Protein 1OYZ (pdb70)

GO terms:
  GO:0009314 response to radiation (P, IMP)
  GO:0046677 response to antibiotic (P, IMP)
  GO:0006974 DNA damage response (P, IMP)

Secondary structure (DSSP, 8-state):
-------TTHHHHHHHHTS-HHHHHHHTT-SSHHHHHHHHHHHHHH--HHHHHHHHHHHT-SSHHHHHHHHHHHHHS---TTTHHHHHHHHH---S-S-HHHHHHHHHHHHHHHHH-GGGHHHHHHHHHHHTT-S-HHHHHHHHHHHHT---HHHHHHHHT-SSHHHHHHHHHHHHHHT---HHHHHHHH----S-HHHHHHHHHHHHHTT-GGGHHHHHHHHTSSS--HHHHHHHHHH--GGGHHHHH---SSS--HHHHHHHHHHT--

Radius of gyration: 22.91 Å; Cα contacts (8 Å, |Δi|>4): 353; chains: 1; bounding box: 39×65×44 Å

Nearest PDB structures (foldseek):
  1oyz-assembly1_A  TM=1.003E+00  e=5.344E-33  Escherichia coli
  7sn8-assembly1_D  TM=6.562E-01  e=2.033E-04  Drosophila melanogaster
  8t1o-assembly1_A  TM=6.564E-01  e=6.566E-03  Mus musculus
  8d9w-assembly1_O  TM=5.420E-01  e=7.256E-02  Mus musculus
  8d9w-assembly1_K  TM=4.385E-01  e=7.256E-02  Mus musculus

B-factor: mean 40.45, std 10.55, range [19.98, 80.47]

CATH classification: 1.25.10.10

Sequence (270 aa):
YQKRKASKEYGLYNQCKKLNDDELFRLLDDHNSLKRISSARVLQLRGGQDAVRLAIEFCSDKNYIRRDIGAFILGQIKICKKCEDNVFNILNNALNDKSACVRATAIESTAQRCKKNPIYSPKIVEQSQITAFDKSTNVRRATAFAISVIATIPLLINLLKDPNGDVRNWAAFAININKYDNSDIRDCFVELQDKNEEVRIEAIIGLSYRKDKRVLSVLCDELKKNTVYDDIIEAAGELGDKTLLPVLDTLYKFDDNEIITSAIDKLKRS

Structure (mmCIF, N/CA/C/O backbone):
data_1OYZ
#
_entry.id   1OYZ
#
_cell.length_a   71.242
_cell.length_b   104.190
_cell.length_c   79.963
_cell.angle_alpha   90.00
_cell.angle_beta   90.00
_cell.angle_gamma   90.00
#
_symmetry.space_group_name_H-M   'C 2 2 21'
#
loop_
_entity.id
_entity.type
_entity.pdbx_description
1 polymer 'Hypothetical protein yibA'
2 water water
#
loop_
_atom_site.group_PDB
_atom_site.id
_atom_site.type_symbol
_atom_site.label_atom_id
_atom_site.label_alt_id
_atom_site.label_comp_id
_atom_site.label_asym_id
_atom_site.label_entity_id
_atom_site.label_seq_id
_atom_site.pdbx_PDB_ins_code
_atom_site.Cartn_x
_atom_site.Cartn_y
_atom_site.Cartn_z
_atom_site.occupancy
_atom_site.B_iso_or_equiv
_atom_site.auth_seq_id
_atom_site.auth_comp_id
_atom_site.auth_asym_id
_atom_site.auth_atom_id
_atom_site.pdbx_PDB_model_num
ATOM 1 N N . TYR A 1 5 ? 6.228 54.380 47.852 1.00 75.86 5 TYR A N 1
ATOM 2 C CA . TYR A 1 5 ? 4.862 54.470 47.274 1.00 74.83 5 TYR A CA 1
ATOM 3 C C . TYR A 1 5 ? 4.339 53.100 46.812 1.00 73.38 5 TYR A C 1
ATOM 4 O O . TYR A 1 5 ? 3.222 52.708 47.160 1.00 74.04 5 TYR A O 1
ATOM 13 N N . GLN A 1 6 ? 5.142 52.368 46.043 1.00 70.49 6 GLN A N 1
ATOM 14 C CA . GLN A 1 6 ? 4.728 51.059 45.538 1.00 68.33 6 GLN A CA 1
ATOM 15 C C . GLN A 1 6 ? 4.674 49.917 46.541 1.00 66.23 6 GLN A C 1
ATOM 16 O O . GLN A 1 6 ? 5.510 49.797 47.437 1.00 65.46 6 GLN A O 1
ATOM 22 N N . LYS A 1 7 ? 3.682 49.061 46.369 1.00 62.83 7 LYS A N 1
ATOM 23 C CA . LYS A 1 7 ? 3.515 47.944 47.263 1.00 61.48 7 LYS A CA 1
ATOM 24 C C . LYS A 1 7 ? 2.955 46.761 46.502 1.00 59.59 7 LYS A C 1
ATOM 25 O O . LYS A 1 7 ? 2.809 46.820 45.288 1.00 58.62 7 LYS A O 1
ATOM 31 N N . ARG A 1 8 ? 2.648 45.685 47.216 1.00 56.98 8 ARG A N 1
ATOM 32 C CA . ARG A 1 8 ? 2.106 44.500 46.578 1.00 55.39 8 ARG A CA 1
ATOM 33 C C . ARG A 1 8 ? 1.343 43.644 47.574 1.00 55.23 8 ARG A C 1
ATOM 34 O O . ARG A 1 8 ? 1.658 43.605 48.771 1.00 53.36 8 ARG A O 1
ATOM 42 N N . LYS A 1 9 ? 0.329 42.960 47.056 1.00 55.19 9 LYS A N 1
ATOM 43 C CA . LYS A 1 9 ? -0.529 42.106 47.857 1.00 54.51 9 LYS A CA 1
ATOM 44 C C . LYS A 1 9 ? -0.235 40.645 47.609 1.00 51.86 9 LYS A C 1
ATOM 45 O O . LYS A 1 9 ? 0.191 40.250 46.526 1.00 50.22 9 LYS A O 1
ATOM 51 N N . ALA A 1 10 ? -0.479 39.849 48.637 1.00 50.85 10 ALA A N 1
ATOM 52 C CA . ALA A 1 10 ? -0.247 38.418 48.569 1.00 50.23 10 ALA A CA 1
ATOM 53 C C . ALA A 1 10 ? -1.124 37.768 47.507 1.00 48.66 10 ALA A C 1
ATOM 54 O O . ALA A 1 10 ? -2.310 38.090 47.380 1.00 46.27 10 ALA A O 1
ATOM 56 N N . SER A 1 11 ? -0.522 36.840 46.763 1.00 47.30 11 SER A N 1
ATOM 57 C CA . SER A 1 11 ? -1.194 36.099 45.690 1.00 45.88 11 SER A CA 1
ATOM 58 C C . SER A 1 11 ? -2.562 35.549 46.099 1.00 44.93 11 SER A C 1
ATOM 59 O O . SER A 1 11 ? -2.777 35.168 47.245 1.00 40.98 11 SER A O 1
ATOM 62 N N . LYS A 1 12 ? -3.484 35.501 45.147 1.00 45.17 12 LYS A N 1
ATOM 63 C CA . LYS A 1 12 ? -4.817 34.992 45.433 1.00 47.32 12 LYS A CA 1
ATOM 64 C C . LYS A 1 12 ? -4.820 33.491 45.700 1.00 45.67 12 LYS A C 1
ATOM 65 O O . LYS A 1 12 ? -5.740 32.967 46.320 1.00 44.79 12 LYS A O 1
ATOM 71 N N . GLU A 1 13 ? -3.784 32.802 45.246 1.00 45.29 13 GLU A N 1
ATOM 72 C CA . GLU A 1 13 ? -3.713 31.360 45.440 1.00 45.32 13 GLU A CA 1
ATOM 73 C C . GLU A 1 13 ? -3.021 30.977 46.741 1.00 43.65 13 GLU A C 1
ATOM 74 O O . GLU A 1 13 ? -3.122 29.834 47.188 1.00 42.30 13 GLU A O 1
ATOM 80 N N . TYR A 1 14 ? -2.323 31.929 47.350 1.00 41.25 14 TYR A N 1
ATOM 81 C CA . TYR A 1 14 ? -1.587 31.649 48.580 1.00 40.61 14 TYR A CA 1
ATOM 82 C C . TYR A 1 14 ? -2.423 30.890 49.612 1.00 38.25 14 TYR A C 1
ATOM 83 O O . TYR A 1 14 ? -1.990 29.857 50.130 1.00 37.16 14 TYR A O 1
ATOM 92 N N . GLY A 1 15 ? -3.618 31.398 49.896 1.00 36.95 15 GLY A N 1
ATOM 93 C CA . GLY A 1 15 ? -4.493 30.748 50.857 1.00 36.74 15 GLY A CA 1
ATOM 94 C C . GLY A 1 15 ? -4.649 29.258 50.603 1.00 37.26 15 GLY A C 1
ATOM 95 O O . GLY A 1 15 ? -4.468 28.429 51.498 1.00 37.02 15 GLY A O 1
ATOM 96 N N . LEU A 1 16 ? -4.958 28.917 49.364 1.00 35.70 16 LEU A N 1
ATOM 97 C CA . LEU A 1 16 ? -5.148 27.537 48.959 1.00 34.98 16 LEU A CA 1
ATOM 98 C C . LEU A 1 16 ? -3.834 26.765 49.044 1.00 34.20 16 LEU A C 1
ATOM 99 O O . LEU A 1 16 ? -3.807 25.585 49.370 1.00 32.90 16 LEU A O 1
ATOM 104 N N . TYR A 1 17 ? -2.745 27.443 48.753 1.00 33.06 17 TYR A N 1
ATOM 105 C CA . TYR A 1 17 ? -1.444 26.806 48.801 1.00 34.14 17 TYR A CA 1
ATOM 106 C C . TYR A 1 17 ? -1.137 26.380 50.256 1.00 34.24 17 TYR A C 1
ATOM 107 O O . TYR A 1 17 ? -0.668 25.252 50.500 1.00 31.88 17 TYR A O 1
ATOM 116 N N . ASN A 1 18 ? -1.439 27.264 51.206 1.00 35.20 18 ASN A N 1
ATOM 117 C CA . ASN A 1 18 ? -1.236 26.958 52.627 1.00 37.92 18 ASN A CA 1
ATOM 118 C C . ASN A 1 18 ? -2.138 25.820 53.058 1.00 38.98 18 ASN A C 1
ATOM 119 O O . ASN A 1 18 ? -1.747 25.014 53.890 1.00 40.52 18 ASN A O 1
ATOM 124 N N . GLN A 1 19 ? -3.348 25.740 52.516 1.00 38.60 19 GLN A N 1
ATOM 125 C CA . GLN A 1 19 ? -4.210 24.622 52.895 1.00 40.14 19 GLN A CA 1
ATOM 126 C C . GLN A 1 19 ? -3.574 23.310 52.450 1.00 39.29 19 GLN A C 1
ATOM 127 O O . GLN A 1 19 ? -3.563 22.343 53.207 1.00 36.96 19 GLN A O 1
ATOM 133 N N . CYS A 1 20 ? -3.063 23.284 51.212 1.00 38.34 20 CYS A N 1
ATOM 134 C CA . CYS A 1 20 ? -2.440 22.090 50.654 1.00 37.57 20 CYS A CA 1
ATOM 135 C C . CYS A 1 20 ? -1.282 21.613 51.505 1.00 38.73 20 CYS A C 1
ATOM 136 O O . CYS A 1 20 ? -1.063 20.408 51.641 1.00 40.70 20 CYS A O 1
ATOM 139 N N . LYS A 1 21 ? -0.531 22.552 52.066 1.00 39.15 21 LYS A N 1
ATOM 140 C CA . LYS A 1 21 ? 0.605 22.208 52.913 1.00 42.18 21 LYS A CA 1
ATOM 141 C C . LYS A 1 21 ? 0.209 21.369 54.130 1.00 43.38 21 LYS A C 1
ATOM 142 O O . LYS A 1 21 ? 1.028 20.595 54.628 1.00 43.40 21 LYS A O 1
ATOM 148 N N . LYS A 1 22 ? -1.035 21.497 54.596 1.00 42.84 22 LYS A N 1
ATOM 149 C CA . LYS A 1 22 ? -1.481 20.709 55.750 1.00 45.38 22 LYS A CA 1
ATOM 150 C C . LYS A 1 22 ? -1.636 19.229 55.423 1.00 45.46 22 LYS A C 1
ATOM 151 O O . LYS A 1 22 ? -1.681 18.404 56.324 1.00 44.37 22 LYS A O 1
ATOM 157 N N . LEU A 1 23 ? -1.708 18.907 54.132 1.00 45.08 23 LEU A N 1
ATOM 158 C CA . LEU A 1 23 ? -1.894 17.534 53.665 1.00 46.44 23 LEU A CA 1
ATOM 159 C C . LEU A 1 23 ? -0.641 16.647 53.646 1.00 47.34 23 LEU A C 1
ATOM 160 O O . LEU A 1 23 ? 0.462 17.154 53.481 1.00 47.47 23 LEU A O 1
ATOM 165 N N . ASN A 1 24 ? -0.803 15.326 53.806 1.00 48.37 24 ASN A N 1
ATOM 166 C CA . ASN A 1 24 ? 0.358 14.425 53.741 1.00 49.94 24 ASN A CA 1
ATOM 167 C C . ASN A 1 24 ? 0.643 14.050 52.273 1.00 49.93 24 ASN A C 1
ATOM 168 O O . ASN A 1 24 ? -0.173 14.321 51.395 1.00 49.61 24 ASN A O 1
ATOM 173 N N . ASP A 1 25 ? 1.791 13.436 52.008 1.00 50.25 25 ASP A N 1
ATOM 174 C CA . ASP A 1 25 ? 2.151 13.078 50.637 1.00 51.57 25 ASP A CA 1
ATOM 175 C C . ASP A 1 25 ? 1.074 12.329 49.904 1.00 51.76 25 ASP A C 1
ATOM 176 O O . ASP A 1 25 ? 0.678 12.711 48.805 1.00 51.10 25 ASP A O 1
ATOM 181 N N . ASP A 1 26 ? 0.620 11.248 50.520 1.00 51.77 26 ASP A N 1
ATOM 182 C CA . ASP A 1 26 ? -0.419 10.410 49.952 1.00 52.79 26 ASP A CA 1
ATOM 183 C C . ASP A 1 26 ? -1.598 11.232 49.446 1.00 51.49 26 ASP A C 1
ATOM 184 O O . ASP A 1 26 ? -2.145 10.943 48.378 1.00 51.52 26 ASP A O 1
ATOM 189 N N . GLU A 1 27 ? -1.987 12.256 50.207 1.00 48.07 27 GLU A N 1
ATOM 190 C CA . GLU A 1 27 ? -3.115 13.089 49.821 1.00 46.77 27 GLU A CA 1
ATOM 191 C C . GLU A 1 27 ? -2.758 14.031 48.684 1.00 44.89 27 GLU A C 1
ATOM 192 O O . GLU A 1 27 ? -3.566 14.264 47.796 1.00 42.68 27 GLU A O 1
ATOM 198 N N . LEU A 1 28 ? -1.539 14.554 48.715 1.00 43.71 28 LEU A N 1
ATOM 199 C CA . LEU A 1 28 ? -1.089 15.463 47.677 1.00 44.11 28 LEU A CA 1
ATOM 200 C C . LEU A 1 28 ? -0.987 14.706 46.362 1.00 44.65 28 LEU A C 1
ATOM 201 O O . LEU A 1 28 ? -1.458 15.176 45.320 1.00 44.42 28 LEU A O 1
ATOM 206 N N . PHE A 1 29 ? -0.401 13.514 46.422 1.00 45.46 29 PHE A N 1
ATOM 207 C CA . PHE A 1 29 ? -0.264 12.681 45.243 1.00 45.91 29 PHE A CA 1
ATOM 208 C C . PHE A 1 29 ? -1.619 12.474 44.585 1.00 45.61 29 PHE A C 1
ATOM 209 O O . PHE A 1 29 ? -1.757 12.567 43.370 1.00 46.18 29 PHE A O 1
ATOM 217 N N . ARG A 1 30 ? -2.632 12.194 45.383 1.00 45.55 30 ARG A N 1
ATOM 218 C CA . ARG A 1 30 ? -3.942 11.974 44.806 1.00 48.15 30 ARG A CA 1
ATOM 219 C C . ARG A 1 30 ? -4.446 13.263 44.134 1.00 48.02 30 ARG A C 1
ATOM 220 O O . ARG A 1 30 ? -4.983 13.229 43.027 1.00 46.26 30 ARG A O 1
ATOM 228 N N . LEU A 1 31 ? -4.233 14.403 44.792 1.00 47.53 31 LEU A 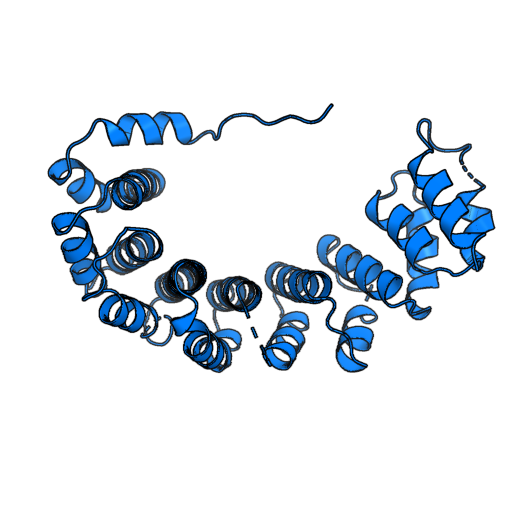N 1
ATOM 229 C CA . LEU A 1 31 ? -4.667 15.690 44.253 1.00 46.07 31 LEU A CA 1
ATOM 230 C C . LEU A 1 31 ? -4.043 16.005 42.892 1.00 45.57 31 LEU A C 1
ATOM 231 O O . LEU A 1 31 ? -4.579 16.822 42.132 1.00 42.85 31 LEU A O 1
ATOM 236 N N . LEU A 1 32 ? -2.924 15.357 42.570 1.00 43.14 32 LEU A N 1
ATOM 237 C CA . LEU A 1 32 ? -2.303 15.615 41.279 1.00 42.90 32 LEU A CA 1
ATOM 238 C C . LEU A 1 32 ? -3.244 15.192 40.164 1.00 43.57 32 LEU A C 1
ATOM 239 O O . LEU A 1 32 ? -3.129 15.679 39.045 1.00 42.73 32 LEU A O 1
ATOM 244 N N . ASP A 1 33 ? -4.178 14.295 40.483 1.00 44.90 33 ASP A N 1
ATOM 245 C CA . ASP A 1 33 ? -5.145 13.797 39.507 1.00 47.26 33 ASP A CA 1
ATOM 246 C C . ASP A 1 33 ? -6.506 14.444 39.620 1.00 49.19 33 ASP A C 1
ATOM 247 O O . ASP A 1 33 ? -7.486 13.912 39.113 1.00 51.15 33 ASP A O 1
ATOM 252 N N . ASP A 1 34 ? -6.576 15.580 40.296 1.00 50.11 34 ASP A N 1
ATOM 253 C CA . ASP A 1 34 ? -7.838 16.278 40.458 1.00 49.89 34 ASP A CA 1
ATOM 254 C C . ASP A 1 34 ? -8.263 16.850 39.107 1.00 51.33 34 ASP A C 1
ATOM 255 O O . ASP A 1 34 ? -7.422 17.052 38.232 1.00 50.32 34 ASP A O 1
ATOM 260 N N . HIS A 1 35 ? -9.559 17.115 38.929 1.00 52.67 35 HIS A N 1
ATOM 261 C CA . HIS A 1 35 ? -10.038 17.670 37.662 1.00 53.64 35 HIS A CA 1
ATOM 262 C C . HIS A 1 35 ? -9.788 19.168 37.548 1.00 52.55 35 HIS A C 1
ATOM 263 O O . HIS A 1 35 ? -9.814 19.729 36.440 1.00 53.81 35 HIS A O 1
ATOM 270 N N . ASN A 1 36 ? -9.541 19.818 38.681 1.00 49.02 36 ASN A N 1
ATOM 271 C CA . ASN A 1 36 ? -9.275 21.249 38.663 1.00 49.03 36 ASN A CA 1
ATOM 272 C C . ASN A 1 36 ? -7.783 21.509 38.534 1.00 46.91 36 ASN A C 1
ATOM 273 O O . ASN A 1 36 ? -6.967 20.957 39.271 1.00 47.35 36 ASN A O 1
ATOM 278 N N . SER A 1 37 ? -7.446 22.367 37.590 1.00 44.27 37 SER A N 1
ATOM 279 C CA . SER A 1 37 ? -6.071 22.703 37.300 1.00 43.64 37 SER A CA 1
ATOM 280 C C . SER A 1 37 ? -5.324 23.304 38.484 1.00 42.53 37 SER A C 1
ATOM 281 O O . SER A 1 37 ? -4.229 22.865 38.824 1.00 42.45 37 SER A O 1
ATOM 284 N N . LEU A 1 38 ? -5.927 24.316 39.093 1.00 41.34 38 LEU A N 1
ATOM 285 C CA . LEU A 1 38 ? -5.339 25.005 40.225 1.00 40.80 38 LEU A CA 1
ATOM 286 C C . LEU A 1 38 ? -5.066 24.046 41.370 1.00 41.24 38 LEU A C 1
ATOM 287 O O . LEU A 1 38 ? -4.059 24.180 42.091 1.00 38.19 38 LEU A O 1
ATOM 292 N N . LYS A 1 39 ? -5.967 23.084 41.545 1.00 39.78 39 LYS A N 1
ATOM 293 C CA . LYS A 1 39 ? -5.781 22.097 42.590 1.00 40.00 39 LYS A CA 1
ATOM 294 C C . LYS A 1 39 ? -4.544 21.252 42.303 1.00 38.33 39 LYS A C 1
ATOM 295 O O . LYS A 1 39 ? -3.755 20.955 43.196 1.00 36.21 39 LYS A O 1
ATOM 301 N N . ARG A 1 40 ? -4.362 20.871 41.050 1.00 37.62 40 ARG A N 1
ATOM 302 C CA . ARG A 1 40 ? -3.205 20.056 40.690 1.00 36.41 40 ARG A CA 1
ATOM 303 C C . ARG A 1 40 ? -1.888 20.812 40.875 1.00 34.70 40 ARG A C 1
ATOM 304 O O . ARG A 1 40 ? -0.887 20.273 41.340 1.00 35.00 40 ARG A O 1
ATOM 312 N N . ILE A 1 41 ? -1.894 22.067 40.491 1.00 32.54 41 ILE A N 1
ATOM 313 C CA . ILE A 1 41 ? -0.707 22.888 40.585 1.00 34.17 41 ILE A CA 1
ATOM 314 C C . ILE A 1 41 ? -0.292 23.177 42.035 1.00 33.75 41 ILE A C 1
ATOM 315 O O . ILE A 1 41 ? 0.900 23.080 42.398 1.00 33.15 41 ILE A O 1
ATOM 320 N N . SER A 1 42 ? -1.281 23.561 42.839 1.00 32.76 42 SER A N 1
ATOM 321 C CA . SER A 1 42 ? -1.066 23.897 44.240 1.00 31.47 42 SER A CA 1
ATOM 322 C C . SER A 1 42 ? -0.421 22.714 44.947 1.00 30.97 42 SER A C 1
ATOM 323 O O . SER A 1 42 ? 0.606 22.863 45.635 1.00 30.21 42 SER A O 1
ATOM 326 N N . SER A 1 43 ? -1.022 21.541 44.766 1.00 30.23 43 SER A N 1
ATOM 327 C CA . SER A 1 43 ? -0.507 20.306 45.347 1.00 29.39 43 SER A CA 1
ATOM 328 C C . SER A 1 43 ? 0.946 20.105 44.904 1.00 28.55 43 SER A C 1
ATOM 329 O O . SER A 1 43 ? 1.840 19.889 45.719 1.00 29.41 43 SER A O 1
ATOM 332 N N . ALA A 1 44 ? 1.176 20.193 43.600 1.00 28.02 44 ALA A N 1
ATOM 333 C CA . ALA A 1 44 ? 2.520 20.030 43.061 1.00 27.33 44 ALA A CA 1
ATOM 334 C C . ALA A 1 44 ? 3.480 21.052 43.659 1.00 25.99 44 ALA A C 1
ATOM 335 O O . ALA A 1 44 ? 4.639 20.744 43.912 1.00 26.01 44 ALA A O 1
ATOM 337 N N . ARG A 1 45 ? 3.017 22.277 43.880 1.00 27.22 45 ARG A N 1
ATOM 338 C CA . ARG A 1 45 ? 3.905 23.294 44.456 1.00 29.85 45 ARG A CA 1
ATOM 339 C C . ARG A 1 45 ? 4.343 22.838 45.851 1.00 28.39 45 ARG A C 1
ATOM 340 O O . ARG A 1 45 ? 5.503 22.967 46.200 1.00 28.48 45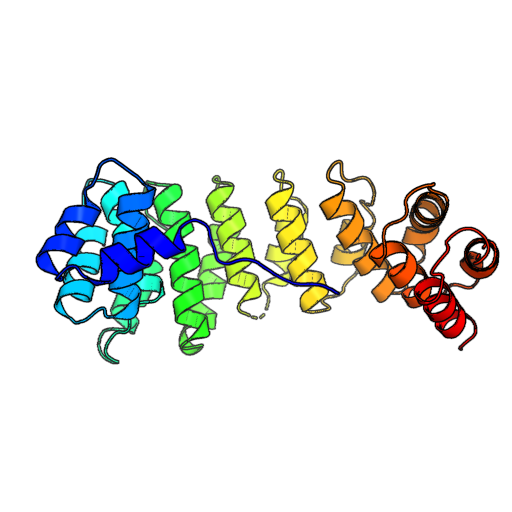 ARG A O 1
ATOM 348 N N . VAL A 1 46 ? 3.420 22.293 46.637 1.00 29.50 46 VAL A N 1
ATOM 349 C CA . VAL A 1 46 ? 3.789 21.845 47.971 1.00 31.97 46 VAL A CA 1
ATOM 350 C C . VAL A 1 46 ? 4.807 20.736 47.819 1.00 32.31 46 VAL A C 1
ATOM 351 O O . VAL A 1 46 ? 5.791 20.667 48.566 1.00 32.37 46 VAL A O 1
ATOM 355 N N . LEU A 1 47 ? 4.594 19.886 46.818 1.00 32.10 47 LEU A N 1
ATOM 356 C CA . LEU A 1 47 ? 5.540 18.789 46.592 1.00 33.84 47 LEU A CA 1
ATOM 357 C C . LEU A 1 47 ? 6.928 19.323 46.206 1.00 32.95 47 LEU A C 1
ATOM 358 O O . LEU A 1 47 ? 7.946 18.813 46.681 1.00 31.05 47 LEU A O 1
ATOM 363 N N . GLN A 1 48 ? 6.981 20.363 45.375 1.00 32.56 48 GLN A N 1
ATOM 364 C CA . GLN A 1 48 ? 8.279 20.910 44.983 1.00 33.85 48 GLN A CA 1
ATOM 365 C C . GLN A 1 48 ? 9.002 21.449 46.213 1.00 34.19 48 GLN A C 1
ATOM 366 O O . GLN A 1 48 ? 10.228 21.394 46.283 1.00 32.24 48 GLN A O 1
ATOM 372 N N . LEU A 1 49 ? 8.238 21.974 47.172 1.00 36.87 49 LEU A N 1
ATOM 373 C CA . LEU A 1 49 ? 8.803 22.547 48.410 1.00 37.64 49 LEU A CA 1
ATOM 374 C C . LEU A 1 49 ? 9.346 21.528 49.408 1.00 37.69 49 LEU A C 1
ATOM 375 O O . LEU A 1 49 ? 10.483 21.643 49.861 1.00 36.51 49 LEU A O 1
ATOM 380 N N . ARG A 1 50 ? 8.532 20.539 49.758 1.00 38.42 50 ARG A N 1
ATOM 381 C CA . ARG A 1 50 ? 8.942 19.542 50.749 1.00 40.39 50 ARG A CA 1
ATOM 382 C C . ARG A 1 50 ? 9.548 18.342 50.082 1.00 41.56 50 ARG A C 1
ATOM 383 O O . ARG A 1 50 ? 10.408 17.668 50.637 1.00 40.68 50 ARG A O 1
ATOM 391 N N . GLY A 1 51 ? 9.029 18.076 48.892 1.00 42.64 51 GLY A N 1
ATOM 392 C CA . GLY A 1 51 ? 9.434 16.949 48.082 1.00 45.60 51 GLY A CA 1
ATOM 393 C C . GLY A 1 51 ? 10.574 16.061 48.512 1.00 46.34 51 GLY A C 1
ATOM 394 O O . GLY A 1 51 ? 11.706 16.505 48.622 1.00 47.72 51 GLY A O 1
ATOM 395 N N . GLY A 1 52 ? 10.260 14.792 48.742 1.00 46.89 52 GLY A N 1
ATOM 396 C CA . GLY A 1 52 ? 11.273 13.823 49.111 1.00 47.26 52 GLY A CA 1
ATOM 397 C C . GLY A 1 52 ? 11.326 12.731 48.047 1.00 48.69 52 GLY A C 1
ATOM 398 O O . GLY A 1 52 ? 10.623 12.815 47.028 1.00 47.66 52 GLY A O 1
ATOM 399 N N . GLN A 1 53 ? 12.130 11.696 48.287 1.00 49.34 53 GLN A N 1
ATOM 400 C CA . GLN A 1 53 ? 12.282 10.596 47.331 1.00 51.32 53 GLN A CA 1
ATOM 401 C C . GLN A 1 53 ? 10.976 10.037 46.794 1.00 49.37 53 GLN A C 1
ATOM 402 O O . GLN A 1 53 ? 10.865 9.771 45.606 1.00 50.08 53 GLN A O 1
ATOM 408 N N . ASP A 1 54 ? 9.994 9.835 47.659 1.00 47.36 54 ASP A N 1
ATOM 409 C CA . ASP A 1 54 ? 8.727 9.313 47.182 1.00 46.19 54 ASP A CA 1
ATOM 410 C C . ASP A 1 54 ? 8.130 10.295 46.170 1.00 42.67 54 ASP A C 1
ATOM 411 O O . ASP A 1 54 ? 7.583 9.873 45.165 1.00 41.81 54 ASP A O 1
ATOM 416 N N . ALA A 1 55 ? 8.234 11.597 46.413 1.00 37.93 55 ALA A N 1
ATOM 417 C CA . ALA A 1 55 ? 7.666 12.527 45.441 1.00 35.58 55 ALA A CA 1
ATOM 418 C C . ALA A 1 55 ? 8.503 12.534 44.146 1.00 34.13 55 ALA A C 1
ATOM 419 O O . ALA A 1 55 ? 7.953 12.560 43.054 1.00 32.72 55 ALA A O 1
ATOM 421 N N . VAL A 1 56 ? 9.823 12.480 44.258 1.00 32.90 56 VAL A N 1
ATOM 422 C CA . VAL A 1 56 ? 10.656 12.461 43.054 1.00 33.28 56 VAL A CA 1
ATOM 423 C C . VAL A 1 56 ? 10.310 11.253 42.164 1.00 35.51 56 VAL A C 1
ATOM 424 O O . VAL A 1 56 ? 10.057 11.396 40.947 1.00 32.81 56 VAL A O 1
ATOM 428 N N . ARG A 1 57 ? 10.286 10.060 42.763 1.00 36.36 57 ARG A N 1
ATOM 429 C CA . ARG A 1 57 ? 9.979 8.846 41.995 1.00 39.01 57 ARG A CA 1
ATOM 430 C C . ARG A 1 57 ? 8.628 8.915 41.297 1.00 37.99 57 ARG A C 1
ATOM 431 O O . ARG A 1 57 ? 8.511 8.620 40.116 1.00 39.74 57 ARG A O 1
ATOM 439 N N . LEU A 1 58 ? 7.609 9.308 42.034 1.00 36.52 58 LEU A N 1
ATOM 440 C CA . LEU A 1 58 ? 6.288 9.408 41.474 1.00 36.89 58 LEU A CA 1
ATOM 441 C C . LEU A 1 58 ? 6.290 10.402 40.301 1.00 36.45 58 LEU A C 1
ATOM 442 O O . LEU A 1 58 ? 5.632 10.177 39.286 1.00 33.75 58 LEU A O 1
ATOM 447 N N . ALA A 1 59 ? 7.026 11.502 40.445 1.00 34.11 59 ALA A N 1
ATOM 448 C CA . ALA A 1 59 ? 7.087 12.507 39.377 1.00 33.91 59 ALA A CA 1
ATOM 449 C C . ALA A 1 59 ? 7.704 11.906 38.106 1.00 33.00 59 ALA A C 1
ATOM 450 O O . ALA A 1 59 ? 7.204 12.111 36.988 1.00 32.28 59 ALA A O 1
ATOM 452 N N . ILE A 1 60 ? 8.785 11.159 38.298 1.00 33.90 60 ILE A N 1
ATOM 453 C CA . ILE A 1 60 ? 9.465 10.477 37.212 1.00 35.06 60 ILE A CA 1
ATOM 454 C C . ILE A 1 60 ? 8.477 9.508 36.556 1.00 36.12 60 ILE A C 1
ATOM 455 O O . ILE A 1 60 ? 8.244 9.583 35.349 1.00 36.58 60 ILE A O 1
ATOM 460 N N . GLU A 1 61 ? 7.848 8.639 37.338 1.00 36.21 61 GLU A N 1
ATOM 461 C CA . GLU A 1 61 ? 6.891 7.720 36.725 1.00 38.32 61 GLU A CA 1
ATOM 462 C C . GLU A 1 61 ? 5.822 8.486 35.944 1.00 37.19 61 GLU A C 1
ATOM 463 O O . GLU A 1 61 ? 5.496 8.115 34.802 1.00 36.77 61 GLU A O 1
ATOM 469 N N . PHE A 1 62 ? 5.269 9.539 36.549 1.00 35.53 62 PHE A N 1
ATOM 470 C CA . PHE A 1 62 ? 4.257 10.348 35.868 1.00 35.85 62 PHE A CA 1
ATOM 471 C C . PHE A 1 62 ? 4.790 10.826 34.530 1.00 34.39 62 PHE A C 1
ATOM 472 O O . PHE A 1 62 ? 4.026 11.028 33.594 1.00 34.12 62 PHE A O 1
ATOM 480 N N . CYS A 1 63 ? 6.100 11.021 34.457 1.00 33.78 63 CYS A N 1
ATOM 481 C CA . CYS A 1 63 ? 6.705 11.474 33.223 1.00 35.46 63 CYS A CA 1
ATOM 482 C C . CYS A 1 63 ? 6.474 10.496 32.080 1.00 36.53 63 CYS A C 1
ATOM 483 O O . CYS A 1 63 ? 6.533 10.885 30.920 1.00 36.96 63 CYS A O 1
ATOM 486 N N . SER A 1 64 ? 6.176 9.244 32.408 1.00 37.51 64 SER A N 1
ATOM 487 C CA . SER A 1 64 ? 5.926 8.224 31.388 1.00 39.82 64 SER A CA 1
ATOM 488 C C . SER A 1 64 ? 4.471 7.827 31.270 1.00 40.80 64 SER A C 1
ATOM 489 O O . SER A 1 64 ? 4.140 6.860 30.595 1.00 41.67 64 SER A O 1
ATOM 492 N N . ASP A 1 65 ? 3.596 8.573 31.923 1.00 41.34 65 ASP A N 1
ATOM 493 C CA . ASP A 1 65 ? 2.192 8.237 31.869 1.00 42.39 65 ASP A CA 1
ATOM 494 C C . ASP A 1 65 ? 1.588 8.521 30.504 1.00 42.76 65 ASP A C 1
ATOM 495 O O . ASP A 1 65 ? 2.059 9.382 29.769 1.00 42.61 65 ASP A O 1
ATOM 500 N N . LYS A 1 66 ? 0.524 7.794 30.192 1.00 43.91 66 LYS A N 1
ATOM 501 C CA . LYS A 1 66 ? -0.180 7.938 28.934 1.00 44.21 66 LYS A CA 1
ATOM 502 C C . LYS A 1 66 ? -0.928 9.265 28.972 1.00 43.52 66 LYS A C 1
ATOM 503 O O . LYS A 1 66 ? -1.108 9.910 27.951 1.00 43.96 66 LYS A O 1
ATOM 509 N N . ASN A 1 67 ? -1.359 9.683 30.156 1.00 41.32 67 ASN A N 1
ATOM 510 C CA . ASN A 1 67 ? -2.086 10.940 30.285 1.00 41.21 67 ASN A CA 1
ATOM 511 C C . ASN A 1 67 ? -1.110 12.133 30.288 1.00 38.50 67 ASN A C 1
ATOM 512 O O . ASN A 1 67 ? -0.254 12.241 31.164 1.00 35.69 67 ASN A O 1
ATOM 517 N N . TYR A 1 68 ? -1.268 13.037 29.322 1.00 37.26 68 TYR A N 1
ATOM 518 C CA . TYR A 1 68 ? -0.356 14.170 29.204 1.00 36.24 68 TYR A CA 1
ATOM 519 C C . TYR A 1 68 ? -0.447 15.115 30.385 1.00 34.01 68 TYR A C 1
ATOM 520 O O . TYR A 1 68 ? 0.491 15.839 30.679 1.00 33.89 68 TYR A O 1
ATOM 529 N N . ILE A 1 69 ? -1.570 15.087 31.084 1.00 34.84 69 ILE A N 1
ATOM 530 C CA . ILE A 1 69 ? -1.734 15.941 32.248 1.00 34.16 69 ILE A CA 1
ATOM 531 C C . ILE A 1 69 ? -0.760 15.473 33.327 1.00 33.38 69 ILE A C 1
ATOM 532 O O . ILE A 1 69 ? -0.095 16.279 33.978 1.00 31.07 69 ILE A O 1
ATOM 537 N N . ARG A 1 70 ? -0.659 14.162 33.501 1.00 33.42 70 ARG A N 1
ATOM 538 C CA . ARG A 1 70 ? 0.279 13.633 34.473 1.00 32.61 70 ARG A CA 1
ATOM 539 C C . ARG A 1 70 ? 1.707 13.893 34.048 1.00 30.24 70 ARG A C 1
ATOM 540 O O . ARG A 1 70 ? 2.551 14.173 34.898 1.00 28.72 70 ARG A O 1
ATOM 548 N N . ARG A 1 71 ? 1.991 13.809 32.750 1.00 28.91 71 ARG A N 1
ATOM 549 C CA . ARG A 1 71 ? 3.364 14.032 32.305 1.00 29.25 71 ARG A CA 1
ATOM 550 C C . ARG A 1 71 ? 3.767 15.477 32.554 1.00 30.48 71 ARG A C 1
ATOM 551 O O . ARG A 1 71 ? 4.869 15.760 33.002 1.00 30.21 71 ARG A O 1
ATOM 559 N N . ASP A 1 72 ? 2.853 16.387 32.270 1.00 29.74 72 ASP A N 1
ATOM 560 C CA . ASP A 1 72 ? 3.104 17.792 32.453 1.00 30.73 72 ASP A CA 1
ATOM 561 C C . ASP A 1 72 ? 3.393 18.059 33.935 1.00 31.57 72 ASP A C 1
ATOM 562 O O . ASP A 1 72 ? 4.418 18.639 34.292 1.00 31.05 72 ASP A O 1
ATOM 567 N N . ILE A 1 73 ? 2.489 17.601 34.791 1.00 30.46 73 ILE A N 1
ATOM 568 C CA . ILE A 1 73 ? 2.629 17.751 36.223 1.00 30.14 73 ILE A CA 1
ATOM 569 C C . ILE A 1 73 ? 3.934 17.127 36.778 1.00 28.74 73 ILE A C 1
ATOM 570 O O . ILE A 1 73 ? 4.565 17.668 37.700 1.00 27.93 73 ILE A O 1
ATOM 575 N N . GLY A 1 74 ? 4.317 15.979 36.245 1.00 23.70 74 GLY A N 1
ATOM 576 C CA . GLY A 1 74 ? 5.547 15.357 36.698 1.00 27.09 74 GLY A CA 1
ATOM 577 C C . GLY A 1 74 ? 6.779 16.172 36.335 1.00 27.41 74 GLY A C 1
ATOM 578 O O . GLY A 1 74 ? 7.692 16.347 37.150 1.00 27.26 74 GLY A O 1
ATOM 579 N N . ALA A 1 75 ? 6.801 16.660 35.099 1.00 25.70 75 ALA A N 1
ATOM 580 C CA . ALA A 1 75 ? 7.906 17.467 34.610 1.00 26.19 75 ALA A CA 1
ATOM 581 C C . ALA A 1 75 ? 7.931 18.795 35.369 1.00 24.41 75 ALA A C 1
ATOM 582 O O . ALA A 1 75 ? 8.999 19.317 35.670 1.00 22.62 75 ALA A O 1
ATOM 584 N N . PHE A 1 76 ? 6.757 19.326 35.697 1.00 25.54 76 PHE A N 1
ATOM 585 C CA . PHE A 1 76 ? 6.686 20.586 36.455 1.00 26.16 76 PHE A CA 1
ATOM 586 C C . PHE A 1 76 ? 7.334 20.371 37.832 1.00 26.47 76 PHE A C 1
ATOM 587 O O . PHE A 1 76 ? 8.225 21.117 38.244 1.00 25.54 76 PHE A O 1
ATOM 595 N N . ILE A 1 77 ? 6.889 19.342 38.534 1.00 26.36 77 ILE A N 1
ATOM 596 C CA . ILE A 1 77 ? 7.432 19.050 39.846 1.00 26.68 77 ILE A CA 1
ATOM 597 C C . ILE A 1 77 ? 8.939 18.917 39.784 1.00 26.80 77 ILE A C 1
ATOM 598 O O . ILE A 1 77 ? 9.673 19.517 40.579 1.00 27.57 77 ILE A O 1
ATOM 603 N N . LEU A 1 78 ? 9.390 18.148 38.807 1.00 28.13 78 LEU A N 1
ATOM 604 C CA . LEU A 1 78 ? 10.805 17.874 38.600 1.00 29.64 78 LEU A CA 1
ATOM 605 C C . LEU A 1 78 ? 11.668 19.117 38.349 1.00 28.07 78 LEU A C 1
ATOM 606 O O . LEU A 1 78 ? 12.870 19.095 38.571 1.00 27.52 78 LEU A O 1
ATOM 611 N N . GLY A 1 79 ? 11.069 20.206 37.898 1.00 27.38 79 GLY A N 1
ATOM 612 C CA . GLY A 1 79 ? 11.875 21.396 37.654 1.00 28.13 79 GLY A CA 1
ATOM 613 C C . GLY A 1 79 ? 12.367 22.135 38.895 1.00 29.53 79 GLY A C 1
ATOM 614 O O . GLY A 1 79 ? 13.361 22.863 38.835 1.00 30.45 79 GLY A O 1
ATOM 615 N N . GLN A 1 80 ? 11.701 21.958 40.032 1.00 30.71 80 GLN A N 1
ATOM 616 C CA . GLN A 1 80 ? 12.135 22.669 41.232 1.00 32.72 80 GLN A CA 1
ATOM 617 C C . GLN A 1 80 ? 12.348 21.834 42.513 1.00 34.09 80 GLN A C 1
ATOM 618 O O . GLN A 1 80 ? 12.955 22.306 43.471 1.00 33.62 80 GLN A O 1
ATOM 624 N N . ILE A 1 81 ? 11.865 20.595 42.523 1.00 33.47 81 ILE A N 1
ATOM 625 C CA . ILE A 1 81 ? 12.007 19.715 43.677 1.00 32.82 81 ILE A CA 1
ATOM 626 C C . ILE A 1 81 ? 13.490 19.404 43.909 1.00 35.47 81 ILE A C 1
ATOM 627 O O . ILE A 1 81 ? 14.283 19.367 42.963 1.00 34.34 81 ILE A O 1
ATOM 632 N N . LYS A 1 82 ? 13.872 19.195 45.166 1.00 38.76 82 LYS A N 1
ATOM 633 C CA . LYS A 1 82 ? 15.256 18.849 45.466 1.00 43.49 82 LYS A CA 1
ATOM 634 C C . LYS A 1 82 ? 15.496 17.375 45.109 1.00 44.07 82 LYS A C 1
ATOM 635 O O . LYS A 1 82 ? 14.640 16.518 45.343 1.00 42.99 82 LYS A O 1
ATOM 641 N N . ILE A 1 83 ? 16.649 17.094 44.517 1.00 46.46 83 ILE A N 1
ATOM 642 C CA . ILE A 1 83 ? 17.001 15.736 44.117 1.00 50.05 83 ILE A CA 1
ATOM 643 C C . ILE A 1 83 ? 18.448 15.436 44.435 1.00 51.22 83 ILE A C 1
ATOM 644 O O . ILE A 1 83 ? 19.326 16.281 44.262 1.00 49.12 83 ILE A O 1
ATOM 649 N N . CYS A 1 84 ? 18.690 14.217 44.886 1.00 53.97 84 CYS A N 1
ATOM 650 C CA . CYS A 1 84 ? 20.031 13.793 45.216 1.00 58.52 84 CYS A CA 1
ATOM 651 C C . CYS A 1 84 ? 20.974 14.038 44.052 1.00 58.91 84 CYS A C 1
ATOM 652 O O . CYS A 1 84 ? 20.561 14.163 42.890 1.00 58.58 84 CYS A O 1
ATOM 655 N N . LYS A 1 85 ? 22.251 14.097 44.383 1.00 59.58 85 LYS A N 1
ATOM 656 C CA . LYS A 1 85 ? 23.287 14.343 43.403 1.00 61.48 85 LYS A CA 1
ATOM 657 C C . LYS A 1 85 ? 23.405 13.181 42.423 1.00 61.08 85 LYS A C 1
ATOM 658 O O . LYS A 1 85 ? 23.909 13.349 41.321 1.00 61.03 85 LYS A O 1
ATOM 664 N N . LYS A 1 86 ? 22.929 12.009 42.823 1.00 60.51 86 LYS A N 1
ATOM 665 C CA . LYS A 1 86 ? 23.037 10.847 41.962 1.00 61.10 86 LYS A CA 1
ATOM 666 C C . LYS A 1 86 ? 21.849 10.589 41.069 1.00 59.32 86 LYS A C 1
ATOM 667 O O . LYS A 1 86 ? 21.792 9.576 40.374 1.00 58.38 86 LYS A O 1
ATOM 673 N N . CYS A 1 87 ? 20.894 11.502 41.090 1.00 56.95 87 CYS A N 1
ATOM 674 C CA . CYS A 1 87 ? 19.721 11.349 40.257 1.00 55.00 87 CYS A CA 1
ATOM 675 C C . CYS A 1 87 ? 19.542 12.585 39.413 1.00 50.26 87 CYS A C 1
ATOM 676 O O . CYS A 1 87 ? 18.758 12.580 38.482 1.00 50.67 87 CYS A O 1
ATOM 679 N N . GLU A 1 88 ? 20.276 13.636 39.745 1.00 47.08 88 GLU A N 1
ATOM 680 C CA . GLU A 1 88 ? 20.172 14.906 39.036 1.00 44.88 88 GLU A CA 1
ATOM 681 C C . GLU A 1 88 ? 20.360 14.786 37.515 1.00 42.42 88 GLU A C 1
ATOM 682 O O . GLU A 1 88 ? 19.530 15.262 36.747 1.00 39.60 88 GLU A O 1
ATOM 688 N N . ASP A 1 89 ? 21.439 14.147 37.076 1.00 40.60 89 ASP A N 1
ATOM 689 C CA . ASP A 1 89 ? 21.661 13.992 35.644 1.00 38.60 89 ASP A CA 1
ATOM 690 C C . ASP A 1 89 ? 20.521 13.245 34.966 1.00 35.55 89 ASP A C 1
ATOM 691 O O . ASP A 1 89 ? 20.062 13.652 33.898 1.00 33.45 89 ASP A O 1
ATOM 696 N N . ASN A 1 90 ? 20.063 12.157 35.586 1.00 33.85 90 ASN A N 1
ATOM 697 C CA . ASN A 1 90 ? 18.975 11.373 35.016 1.00 34.91 90 ASN A CA 1
ATOM 698 C C . ASN A 1 90 ? 17.688 12.202 34.900 1.00 34.16 90 ASN A C 1
ATOM 699 O O . ASN A 1 90 ? 16.960 12.088 33.915 1.00 33.57 90 ASN A O 1
ATOM 704 N N . VAL A 1 91 ? 17.405 13.038 35.896 1.00 30.99 91 VAL A N 1
ATOM 705 C CA . VAL A 1 91 ? 16.199 13.843 35.839 1.00 28.83 91 VAL A CA 1
ATOM 706 C C . VAL A 1 91 ? 16.341 14.881 34.740 1.00 25.46 91 VAL A C 1
ATOM 707 O O . VAL A 1 91 ? 15.424 15.106 33.959 1.00 26.60 91 VAL A O 1
ATOM 711 N N . PHE A 1 92 ? 17.500 15.497 34.664 1.00 25.71 92 PHE A N 1
ATOM 712 C CA . PHE A 1 92 ? 17.707 16.467 33.623 1.00 30.03 92 PHE A CA 1
ATOM 713 C C . PHE A 1 92 ? 17.478 15.786 32.265 1.00 29.64 92 PHE A C 1
ATOM 714 O O . PHE A 1 92 ? 16.727 16.278 31.426 1.00 32.16 92 PHE A O 1
ATOM 722 N N . ASN A 1 93 ? 18.106 14.639 32.067 1.00 30.00 93 ASN A N 1
ATOM 723 C CA . ASN A 1 93 ? 17.949 13.922 30.812 1.00 31.32 93 ASN A CA 1
ATOM 724 C C . ASN A 1 93 ? 16.512 13.596 30.540 1.00 30.73 93 ASN A C 1
ATOM 725 O O . ASN A 1 93 ? 16.051 13.689 29.393 1.00 33.63 93 ASN A O 1
ATOM 730 N N . ILE A 1 94 ? 15.778 13.237 31.583 1.00 27.97 94 ILE A N 1
ATOM 731 C CA . ILE A 1 94 ? 14.376 12.971 31.382 1.00 28.59 94 ILE A CA 1
ATOM 732 C C . ILE A 1 94 ? 13.662 14.226 30.873 1.00 27.69 94 ILE A C 1
ATOM 733 O O . ILE A 1 94 ? 12.889 14.143 29.938 1.00 30.04 94 ILE A O 1
ATOM 738 N N . LEU A 1 95 ? 13.936 15.386 31.459 1.00 26.47 95 LEU A N 1
ATOM 739 C CA . LEU A 1 95 ? 13.269 16.616 31.036 1.00 25.02 95 LEU A CA 1
ATOM 740 C C . LEU A 1 95 ? 13.677 17.061 29.630 1.00 22.95 95 LEU A C 1
ATOM 741 O O . LEU A 1 95 ? 12.855 17.497 28.820 1.00 24.37 95 LEU A O 1
ATOM 746 N N . ASN A 1 96 ? 14.964 16.982 29.377 1.00 23.73 96 ASN A N 1
ATOM 747 C CA . ASN A 1 96 ? 15.548 17.356 28.086 1.00 27.37 96 ASN A CA 1
ATOM 748 C C . ASN A 1 96 ? 14.867 16.539 26.983 1.00 28.54 96 ASN A C 1
ATOM 749 O O . ASN A 1 96 ? 14.446 17.067 25.938 1.00 30.58 96 ASN A O 1
ATOM 754 N N . ASN A 1 97 ? 14.738 15.244 27.228 1.00 28.65 97 ASN A N 1
ATOM 755 C CA . ASN A 1 97 ? 14.099 14.397 26.249 1.00 28.46 97 ASN A CA 1
ATOM 756 C C . ASN A 1 97 ? 12.643 14.780 26.015 1.00 28.11 97 ASN A C 1
ATOM 757 O O . ASN A 1 97 ? 12.187 14.873 24.864 1.00 29.01 97 ASN A O 1
ATOM 770 N N . ALA A 1 99 ? 11.238 17.649 26.562 1.00 23.97 99 ALA A N 1
ATOM 771 C CA . ALA A 1 99 ? 11.233 18.959 25.936 1.00 26.93 99 ALA A CA 1
ATOM 772 C C . ALA A 1 99 ? 11.368 18.825 24.423 1.00 30.16 99 ALA A C 1
ATOM 773 O O . ALA A 1 99 ? 10.841 19.651 23.659 1.00 29.72 99 ALA A O 1
ATOM 775 N N . LEU A 1 100 ? 12.070 17.784 23.985 1.00 31.57 100 LEU A N 1
ATOM 776 C CA . LEU A 1 100 ? 12.306 17.609 22.564 1.00 33.26 100 LEU A CA 1
ATOM 777 C C . LEU A 1 100 ? 11.380 16.626 21.834 1.00 34.38 100 LEU A C 1
ATOM 778 O O . LEU A 1 100 ? 11.063 16.842 20.658 1.00 33.87 100 LEU A O 1
ATOM 783 N N . ASN A 1 101 ? 10.925 15.590 22.546 1.00 32.59 101 ASN A N 1
ATOM 784 C CA . ASN A 1 101 ? 10.111 14.524 21.968 1.00 32.18 101 ASN A CA 1
ATOM 785 C C . ASN A 1 101 ? 8.707 14.284 22.468 1.00 34.32 101 ASN A C 1
ATOM 786 O O . ASN A 1 101 ? 8.016 13.423 21.901 1.00 33.96 101 ASN A O 1
ATOM 791 N N . ASP A 1 102 ? 8.243 14.997 23.499 1.00 31.97 102 ASP A N 1
ATOM 792 C CA . ASP A 1 102 ? 6.889 14.695 23.942 1.00 32.00 102 ASP A CA 1
ATOM 793 C C . ASP A 1 102 ? 5.864 15.103 22.909 1.00 32.06 102 ASP A C 1
ATOM 794 O O . ASP A 1 102 ? 5.926 16.196 22.338 1.00 32.55 102 ASP A O 1
ATOM 799 N N . LYS A 1 103 ? 4.911 14.213 22.683 1.00 32.70 103 LYS A N 1
ATOM 800 C CA . LYS A 1 103 ? 3.857 14.468 21.729 1.00 34.71 103 LYS A CA 1
ATOM 801 C C . LYS A 1 103 ? 2.928 15.602 22.119 1.00 35.24 103 LYS A C 1
ATOM 802 O O . LYS A 1 103 ? 2.150 16.061 21.295 1.00 35.99 103 LYS A O 1
ATOM 808 N N . SER A 1 104 ? 2.985 16.057 23.364 1.00 33.26 104 SER A N 1
ATOM 809 C CA . SER A 1 104 ? 2.119 17.155 23.773 1.00 34.15 104 SER A CA 1
ATOM 810 C C . SER A 1 104 ? 2.943 18.443 23.843 1.00 34.44 104 SER A C 1
ATOM 811 O O . SER A 1 104 ? 3.965 18.493 24.515 1.00 33.18 104 SER A O 1
ATOM 814 N N . ALA A 1 105 ? 2.499 19.480 23.142 1.00 33.66 105 ALA A N 1
ATOM 815 C CA . ALA A 1 105 ? 3.222 20.723 23.157 1.00 33.13 105 ALA A CA 1
ATOM 816 C C . ALA A 1 105 ? 3.200 21.278 24.596 1.00 33.93 105 ALA A C 1
ATOM 817 O O . ALA A 1 105 ? 4.184 21.882 25.051 1.00 33.70 105 ALA A O 1
ATOM 819 N N . CYS A 1 106 ? 2.104 21.060 25.326 1.00 32.65 106 CYS A N 1
ATOM 820 C CA . CYS A 1 106 ? 2.030 21.529 26.716 1.00 32.63 106 CYS A CA 1
ATOM 821 C C . CYS A 1 106 ? 3.175 20.939 27.502 1.00 30.26 106 CYS A C 1
ATOM 822 O O . CYS A 1 106 ? 3.928 21.660 28.170 1.00 30.11 106 CYS A O 1
ATOM 825 N N . VAL A 1 107 ? 3.315 19.617 27.418 1.00 28.05 107 VAL A N 1
ATOM 826 C CA . VAL A 1 107 ? 4.402 18.952 28.102 1.00 27.03 107 VAL A CA 1
ATOM 827 C C . VAL A 1 107 ? 5.763 19.506 27.695 1.00 27.68 107 VAL A C 1
ATOM 828 O O . VAL A 1 107 ? 6.596 19.798 28.560 1.00 26.56 107 VAL A O 1
ATOM 832 N N . ARG A 1 108 ? 5.987 19.685 26.387 1.00 28.10 108 ARG A N 1
ATOM 833 C CA . ARG A 1 108 ? 7.275 20.171 25.908 1.00 26.37 108 ARG A CA 1
ATOM 834 C C . ARG A 1 108 ? 7.614 21.516 26.531 1.00 26.48 108 ARG A C 1
ATOM 835 O O . ARG A 1 108 ? 8.722 21.696 27.019 1.00 26.36 108 ARG A O 1
ATOM 843 N N . ALA A 1 109 ? 6.644 22.435 26.534 1.00 25.56 109 ALA A N 1
ATOM 844 C CA . ALA A 1 109 ? 6.811 23.773 27.114 1.00 26.14 109 ALA A CA 1
ATOM 845 C C . ALA A 1 109 ? 7.212 23.703 28.608 1.00 26.43 109 ALA A C 1
ATOM 846 O O . ALA A 1 109 ? 8.223 24.293 29.004 1.00 28.20 109 ALA A O 1
ATOM 848 N N . THR A 1 110 ? 6.446 22.961 29.411 1.00 26.38 110 THR A N 1
ATOM 849 C CA . THR A 1 110 ? 6.738 22.805 30.833 1.00 25.26 110 THR A CA 1
ATOM 850 C C . THR A 1 110 ? 8.127 22.203 31.043 1.00 24.92 110 THR A C 1
ATOM 851 O O . THR A 1 110 ? 8.916 22.704 31.854 1.00 27.09 110 THR A O 1
ATOM 855 N N . ALA A 1 111 ? 8.442 21.157 30.287 1.00 26.48 111 ALA A N 1
ATOM 856 C CA . ALA A 1 111 ? 9.740 20.500 30.424 1.00 24.57 111 ALA A CA 1
ATOM 857 C C . ALA A 1 111 ? 10.884 21.457 30.155 1.00 24.28 111 ALA A C 1
ATOM 858 O O . ALA A 1 111 ? 11.864 21.463 30.905 1.00 24.75 111 ALA A O 1
ATOM 860 N N . ILE A 1 112 ? 10.780 22.259 29.091 1.00 24.34 112 ILE A N 1
ATOM 861 C CA . ILE A 1 112 ? 11.820 23.244 28.783 1.00 24.76 112 ILE A CA 1
ATOM 862 C C . ILE A 1 112 ? 11.924 24.219 29.982 1.00 26.03 112 ILE A C 1
ATOM 863 O O . ILE A 1 112 ? 13.011 24.541 30.429 1.00 21.99 112 ILE A O 1
ATOM 868 N N . GLU A 1 113 ? 10.790 24.681 30.515 1.00 27.34 113 GLU A N 1
ATOM 869 C CA . GLU A 1 113 ? 10.859 25.578 31.679 1.00 29.75 113 GLU A CA 1
ATOM 870 C C . GLU A 1 113 ? 11.542 24.860 32.860 1.00 28.22 113 GLU A C 1
ATOM 871 O O . GLU A 1 113 ? 12.353 25.464 33.575 1.00 27.07 113 GLU A O 1
ATOM 877 N N . SER A 1 114 ? 11.239 23.569 33.052 1.00 28.23 114 SER A N 1
ATOM 878 C CA . SER A 1 114 ? 11.892 22.817 34.125 1.00 24.15 114 SER A CA 1
ATOM 879 C C . SER A 1 114 ? 13.399 22.616 33.853 1.00 26.30 114 SER A C 1
ATOM 880 O O . SER A 1 114 ? 14.195 22.678 34.802 1.00 27.13 114 SER A O 1
ATOM 883 N N . THR A 1 115 ? 13.839 22.405 32.596 1.00 26.51 115 THR A N 1
ATOM 884 C CA . THR A 1 115 ? 15.295 22.241 32.388 1.00 27.75 115 THR A CA 1
ATOM 885 C C . THR A 1 115 ? 15.992 23.576 32.716 1.00 28.91 115 THR A C 1
ATOM 886 O O . THR A 1 115 ? 17.164 23.593 33.130 1.00 29.70 115 THR A O 1
ATOM 890 N N . ALA A 1 116 ? 15.273 24.683 32.532 1.00 28.21 116 ALA A N 1
ATOM 891 C CA . ALA A 1 116 ? 15.814 26.018 32.814 1.00 31.89 116 ALA A CA 1
ATOM 892 C C . ALA A 1 116 ? 16.007 26.142 34.333 1.00 34.14 116 ALA A C 1
ATOM 893 O O . ALA A 1 116 ? 17.064 26.565 34.803 1.00 34.36 116 ALA A O 1
ATOM 895 N N . GLN A 1 117 ? 14.975 25.750 35.080 1.00 35.82 117 GLN A N 1
ATOM 896 C CA . GLN A 1 117 ? 15.024 25.781 36.528 1.00 37.04 117 GLN A CA 1
ATOM 897 C C . GLN A 1 117 ? 16.252 25.005 37.001 1.00 37.53 117 GLN A C 1
ATOM 898 O O . GLN A 1 117 ? 17.070 25.517 37.763 1.00 36.93 117 GLN A O 1
ATOM 904 N N . ARG A 1 118 ? 16.379 23.768 36.533 1.00 37.46 118 ARG A N 1
ATOM 905 C CA . ARG A 1 118 ? 17.491 22.922 36.942 1.00 38.86 118 ARG A CA 1
ATOM 906 C C . ARG A 1 118 ? 18.862 23.495 36.561 1.00 41.30 118 ARG A C 1
ATOM 907 O O . ARG A 1 118 ? 19.832 23.353 37.307 1.00 40.91 118 ARG A O 1
ATOM 915 N N . CYS A 1 119 ? 18.949 24.149 35.409 1.00 44.12 119 CYS A N 1
ATOM 916 C CA . CYS A 1 119 ? 20.220 24.713 34.979 1.00 46.41 119 CYS A CA 1
ATOM 917 C C . CYS A 1 119 ? 20.630 25.856 35.910 1.00 49.01 119 CYS A C 1
ATOM 918 O O . CYS A 1 119 ? 21.791 25.962 36.337 1.00 49.56 119 CYS A O 1
ATOM 921 N N . LYS A 1 120 ? 19.675 26.710 36.236 1.00 49.91 120 LYS A N 1
ATOM 922 C CA . LYS A 1 120 ? 19.994 27.809 37.114 1.00 52.90 120 LYS A CA 1
ATOM 923 C C . LYS A 1 120 ? 20.608 27.270 38.412 1.00 52.98 120 LYS A C 1
ATOM 924 O O . LYS A 1 120 ? 21.607 27.808 38.893 1.00 53.40 120 LYS A O 1
ATOM 930 N N . LYS A 1 121 ? 20.034 26.203 38.966 1.00 51.52 121 LYS A N 1
ATOM 931 C CA . LYS A 1 121 ? 20.576 25.635 40.194 1.00 51.39 121 LYS A CA 1
ATOM 932 C C . LYS A 1 121 ? 21.900 24.877 39.972 1.00 50.03 121 LYS A C 1
ATOM 933 O O . LYS A 1 121 ? 22.655 24.634 40.913 1.00 47.88 121 LYS A O 1
ATOM 939 N N . ASN A 1 122 ? 22.183 24.491 38.733 1.00 48.53 122 ASN A N 1
ATOM 940 C CA . ASN A 1 122 ? 23.404 23.759 38.464 1.00 46.99 122 ASN A CA 1
ATOM 941 C C . ASN A 1 122 ? 23.739 23.952 36.993 1.00 47.69 122 ASN A C 1
ATOM 942 O O . ASN A 1 122 ? 23.294 23.197 36.122 1.00 48.12 122 ASN A O 1
ATOM 947 N N . PRO A 1 123 ? 24.527 24.994 36.706 1.00 47.01 123 PRO A N 1
ATOM 948 C CA . PRO A 1 123 ? 25.005 25.424 35.392 1.00 45.68 123 PRO A CA 1
ATOM 949 C C . PRO A 1 123 ? 25.707 24.356 34.545 1.00 44.89 123 PRO A C 1
ATOM 950 O O . PRO A 1 123 ? 25.931 24.565 33.361 1.00 46.22 123 PRO A O 1
ATOM 954 N N . ILE A 1 124 ? 26.084 23.224 35.127 1.00 43.80 124 ILE A N 1
ATOM 955 C CA . ILE A 1 124 ? 26.749 22.217 34.316 1.00 42.52 124 ILE A CA 1
ATOM 956 C C . ILE A 1 124 ? 25.894 21.830 33.106 1.00 42.14 124 ILE A C 1
ATOM 957 O O . ILE A 1 124 ? 26.411 21.299 32.118 1.00 40.51 124 ILE A O 1
ATOM 962 N N . TYR A 1 125 ? 24.592 22.095 33.195 1.00 40.88 125 TYR A N 1
ATOM 963 C CA . TYR A 1 125 ? 23.647 21.757 32.134 1.00 43.04 125 TYR A CA 1
ATOM 964 C C . TYR A 1 125 ? 23.492 22.789 31.009 1.00 41.17 125 TYR A C 1
ATOM 965 O O . TYR A 1 125 ? 22.784 22.540 30.034 1.00 39.93 125 TYR A O 1
ATOM 974 N N . SER A 1 126 ? 24.172 23.926 31.137 1.00 39.70 126 SER A N 1
ATOM 975 C CA . SER A 1 126 ? 24.082 25.014 30.160 1.00 40.39 126 SER A CA 1
ATOM 976 C C . SER A 1 126 ? 24.329 24.595 28.719 1.00 39.23 126 SER A C 1
ATOM 977 O O . SER A 1 126 ? 23.493 24.833 27.850 1.00 38.92 126 SER A O 1
ATOM 980 N N . PRO A 1 127 ? 25.476 23.970 28.451 1.00 39.83 127 PRO A N 1
ATOM 981 C CA . PRO A 1 127 ? 25.781 23.522 27.087 1.00 40.45 127 PRO A CA 1
ATOM 982 C C . PRO A 1 127 ? 24.571 22.774 26.504 1.00 41.04 127 PRO A C 1
ATOM 983 O O . PRO A 1 127 ? 24.135 23.052 25.389 1.00 43.13 127 PRO A O 1
ATOM 987 N N . LYS A 1 128 ? 24.021 21.834 27.264 1.00 41.22 128 LYS A N 1
ATOM 988 C CA . LYS A 1 128 ? 22.861 21.082 26.796 1.00 41.48 128 LYS A CA 1
ATOM 989 C C . LYS A 1 128 ? 21.627 21.948 26.588 1.00 38.96 128 LYS A C 1
ATOM 990 O O . LYS A 1 128 ? 20.854 21.702 25.664 1.00 38.05 128 LYS A O 1
ATOM 996 N N . ILE A 1 129 ? 21.433 22.948 27.443 1.00 38.31 129 ILE A N 1
ATOM 997 C CA . ILE A 1 129 ? 20.305 23.860 27.296 1.00 38.21 129 ILE A CA 1
ATOM 998 C C . ILE A 1 129 ? 20.418 24.596 25.957 1.00 36.36 129 ILE A C 1
ATOM 999 O O . ILE A 1 129 ? 19.419 24.863 25.281 1.00 34.19 129 ILE A O 1
ATOM 1004 N N . VAL A 1 130 ? 21.643 24.923 25.571 1.00 34.63 130 VAL A N 1
ATOM 1005 C CA . VAL A 1 130 ? 21.852 25.622 24.318 1.00 35.65 130 VAL A CA 1
ATOM 1006 C C . VAL A 1 130 ? 21.481 24.740 23.108 1.00 34.45 130 VAL A C 1
ATOM 1007 O O . VAL A 1 130 ? 20.782 25.186 22.201 1.00 31.54 130 VAL A O 1
ATOM 1011 N N . GLU A 1 131 ? 21.971 23.503 23.112 1.00 32.84 131 GLU A N 1
ATOM 1012 C CA . GLU A 1 131 ? 21.715 22.564 22.039 1.00 33.95 131 GLU A CA 1
ATOM 1013 C C . GLU A 1 131 ? 20.226 22.343 21.980 1.00 32.23 131 GLU A C 1
ATOM 1014 O O . GLU A 1 131 ? 19.633 22.204 20.891 1.00 28.37 131 GLU A O 1
ATOM 1020 N N . GLN A 1 132 ? 19.624 22.282 23.167 1.00 28.85 132 GLN A N 1
ATOM 1021 C CA . GLN A 1 132 ? 18.188 22.062 23.265 1.00 26.82 132 GLN A CA 1
ATOM 1022 C C . GLN A 1 132 ? 17.420 23.204 22.612 1.00 27.57 132 GLN A C 1
ATOM 1023 O O . GLN A 1 132 ? 16.464 22.964 21.876 1.00 24.65 132 GLN A O 1
ATOM 1029 N N . SER A 1 133 ? 17.838 24.440 22.889 1.00 27.59 133 SER A N 1
ATOM 1030 C CA . SER A 1 133 ? 17.145 25.604 22.335 1.00 28.37 133 SER A CA 1
ATOM 1031 C C . SER A 1 133 ? 17.398 25.712 20.832 1.00 29.51 133 SER A C 1
ATOM 1032 O O . SER A 1 133 ? 16.554 26.224 20.087 1.00 29.34 133 SER A O 1
ATOM 1035 N N . GLN A 1 134 ? 18.540 25.198 20.378 1.00 29.80 134 GLN A N 1
ATOM 1036 C CA . GLN A 1 134 ? 18.824 25.242 18.953 1.00 31.89 134 GLN A CA 1
ATOM 1037 C C . GLN A 1 134 ? 17.749 24.528 18.147 1.00 31.54 134 GLN A C 1
ATOM 1038 O O . GLN A 1 134 ? 17.568 24.786 16.960 1.00 31.06 134 GLN A O 1
ATOM 1044 N N . ILE A 1 135 ? 17.021 23.620 18.775 1.00 29.88 135 ILE A N 1
ATOM 1045 C CA . ILE A 1 135 ? 15.983 22.978 18.013 1.00 28.77 135 ILE A CA 1
ATOM 1046 C C . ILE A 1 135 ? 14.606 23.416 18.515 1.00 29.49 135 ILE A C 1
ATOM 1047 O O . ILE A 1 135 ? 13.672 23.611 17.723 1.00 28.43 135 ILE A O 1
ATOM 1052 N N . THR A 1 136 ? 14.473 23.635 19.823 1.00 27.11 136 THR A N 1
ATOM 1053 C CA . THR A 1 136 ? 13.167 24.007 20.327 1.00 26.55 136 THR A CA 1
ATOM 1054 C C . THR A 1 136 ? 12.737 25.422 19.958 1.00 27.57 136 THR A C 1
ATOM 1055 O O . THR A 1 136 ? 11.552 25.717 19.930 1.00 26.87 136 THR A O 1
ATOM 1059 N N . ALA A 1 137 ? 13.703 26.300 19.704 1.00 26.97 137 ALA A N 1
ATOM 1060 C CA . ALA A 1 137 ? 13.353 27.647 19.320 1.00 29.12 137 ALA A CA 1
ATOM 1061 C C . ALA A 1 137 ? 12.590 27.580 17.972 1.00 30.79 137 ALA A C 1
ATOM 1062 O O . ALA A 1 137 ? 11.921 28.535 17.596 1.00 29.17 137 ALA A O 1
ATOM 1064 N N . PHE A 1 138 ? 12.667 26.450 17.265 1.00 30.81 138 PHE A N 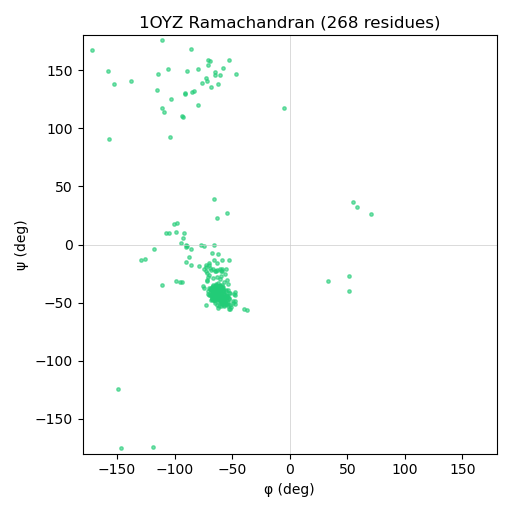1
ATOM 1065 C CA . PHE A 1 138 ? 11.946 26.334 16.000 1.00 32.58 138 PHE A CA 1
ATOM 1066 C C . PHE A 1 138 ? 10.689 25.469 16.092 1.00 33.71 138 PHE A C 1
ATOM 1067 O O . PHE A 1 138 ? 10.087 25.128 15.074 1.00 36.66 138 PHE A O 1
ATOM 1075 N N . ASP A 1 139 ? 10.284 25.103 17.297 1.00 33.22 139 ASP A N 1
ATOM 1076 C CA . ASP A 1 139 ? 9.081 24.286 17.459 1.00 33.09 139 ASP A CA 1
ATOM 1077 C C . ASP A 1 139 ? 7.865 24.982 16.855 1.00 35.48 139 ASP A C 1
ATOM 1078 O O . ASP A 1 139 ? 7.787 26.211 16.823 1.00 33.91 139 ASP A O 1
ATOM 1083 N N . LYS A 1 140 ? 6.897 24.187 16.421 1.00 35.48 140 LYS A N 1
ATOM 1084 C CA . LYS A 1 140 ? 5.706 24.728 15.808 1.00 38.36 140 LYS A CA 1
ATOM 1085 C C . LYS A 1 140 ? 4.799 25.342 16.848 1.00 39.15 140 LYS A C 1
ATOM 1086 O O . LYS A 1 140 ? 3.962 26.180 16.524 1.00 37.45 140 LYS A O 1
ATOM 1092 N N . SER A 1 141 ? 4.961 24.931 18.105 1.00 39.72 141 SER A N 1
ATOM 1093 C CA . SER A 1 141 ? 4.137 25.473 19.175 1.00 39.11 141 SER A CA 1
ATOM 1094 C C . SER A 1 141 ? 4.691 26.775 19.744 1.00 38.57 141 SER A C 1
ATOM 1095 O O . SER A 1 141 ? 5.872 26.863 20.082 1.00 37.30 141 SER A O 1
ATOM 1098 N N . THR A 1 142 ? 3.823 27.775 19.868 1.00 37.18 142 THR A N 1
ATOM 1099 C CA . THR A 1 142 ? 4.213 29.065 20.419 1.00 38.26 142 THR A CA 1
ATOM 1100 C C . THR A 1 142 ? 4.569 28.921 21.886 1.00 36.14 142 THR A C 1
ATOM 1101 O O . THR A 1 142 ? 5.510 29.545 22.369 1.00 36.25 142 THR A O 1
ATOM 1105 N N . ASN A 1 143 ? 3.810 28.107 22.603 1.00 36.50 143 ASN A N 1
ATOM 1106 C CA . ASN A 1 143 ? 4.098 27.908 24.021 1.00 36.76 143 ASN A CA 1
ATOM 1107 C C . ASN A 1 143 ? 5.524 27.409 24.153 1.00 36.28 143 ASN A C 1
ATOM 1108 O O . ASN A 1 143 ? 6.275 27.873 25.028 1.00 36.52 143 ASN A O 1
ATOM 1113 N N . VAL A 1 144 ? 5.911 26.484 23.270 1.00 31.14 144 VAL A N 1
ATOM 1114 C CA . VAL A 1 144 ? 7.263 25.937 23.308 1.00 28.90 144 VAL A CA 1
ATOM 1115 C C . VAL A 1 144 ? 8.300 26.982 22.982 1.00 27.38 144 VAL A C 1
ATOM 1116 O O . VAL A 1 144 ? 9.304 27.100 23.681 1.00 27.38 144 VAL A O 1
ATOM 1120 N N . ARG A 1 145 ? 8.079 27.729 21.904 1.00 28.10 145 ARG A N 1
ATOM 1121 C CA . ARG A 1 145 ? 9.015 28.769 21.536 1.00 30.04 145 ARG A CA 1
ATOM 1122 C C . ARG A 1 145 ? 9.121 29.781 22.690 1.00 30.00 145 ARG A C 1
ATOM 1123 O O . ARG A 1 145 ? 10.211 30.201 23.040 1.00 31.52 145 ARG A O 1
ATOM 1131 N N . ARG A 1 146 ? 7.992 30.140 23.291 1.00 32.01 146 ARG A N 1
ATOM 1132 C CA . ARG A 1 146 ? 7.990 31.068 24.425 1.00 33.60 146 ARG A CA 1
ATOM 1133 C C . ARG A 1 146 ? 8.858 30.493 25.544 1.00 32.59 146 ARG A C 1
ATOM 1134 O O . ARG A 1 146 ? 9.737 31.164 26.059 1.00 32.33 146 ARG A O 1
ATOM 1142 N N . ALA A 1 147 ? 8.604 29.239 25.914 1.00 32.44 147 ALA A N 1
ATOM 1143 C CA . ALA A 1 147 ? 9.369 28.627 26.978 1.00 31.03 147 ALA A CA 1
ATOM 1144 C C . ALA A 1 147 ? 10.843 28.597 26.593 1.00 29.78 147 ALA A C 1
ATOM 1145 O O . ALA A 1 147 ? 11.716 28.694 27.450 1.00 29.89 147 ALA A O 1
ATOM 1147 N N . THR A 1 148 ? 11.127 28.516 25.298 1.00 30.17 148 THR A N 1
ATOM 1148 C CA . THR A 1 148 ? 12.515 28.492 24.839 1.00 30.09 148 THR A CA 1
ATOM 1149 C C . THR A 1 148 ? 13.112 29.864 25.101 1.00 31.62 148 THR A C 1
ATOM 1150 O O . THR A 1 148 ? 14.287 29.990 25.494 1.00 31.98 148 THR A O 1
ATOM 1154 N N . ALA A 1 149 ? 12.316 30.908 24.897 1.00 32.33 149 ALA A N 1
ATOM 1155 C CA . ALA A 1 149 ? 12.851 32.255 25.143 1.00 33.90 149 ALA A CA 1
ATOM 1156 C C . ALA A 1 149 ? 13.304 32.359 26.605 1.00 33.82 149 ALA A C 1
ATOM 1157 O O . ALA A 1 149 ? 14.404 32.832 26.907 1.00 34.96 149 ALA A O 1
ATOM 1159 N N . PHE A 1 150 ? 12.449 31.906 27.511 1.00 36.99 150 PHE A N 1
ATOM 1160 C CA . PHE A 1 150 ? 12.776 31.924 28.933 1.00 39.00 150 PHE A CA 1
ATOM 1161 C C . PHE A 1 150 ? 14.069 31.181 29.203 1.00 39.54 150 PHE A C 1
ATOM 1162 O O . PHE A 1 150 ? 14.963 31.662 29.900 1.00 36.86 150 PHE A O 1
ATOM 1170 N N . ALA A 1 151 ? 14.149 29.978 28.649 1.00 39.34 151 ALA A N 1
ATOM 1171 C CA . ALA A 1 151 ? 15.319 29.143 28.823 1.00 40.06 151 ALA A CA 1
ATOM 1172 C C . ALA A 1 151 ? 16.600 29.869 28.458 1.00 41.00 151 ALA A C 1
ATOM 1173 O O . ALA A 1 151 ? 17.530 29.953 29.259 1.00 39.70 151 ALA A O 1
ATOM 1175 N N . ILE A 1 152 ? 16.644 30.382 27.234 1.00 41.62 152 ILE A N 1
ATOM 1176 C CA . ILE A 1 152 ? 17.829 31.072 26.747 1.00 44.08 152 ILE A CA 1
ATOM 1177 C C . ILE A 1 152 ? 18.258 32.183 27.702 1.00 44.38 152 ILE A C 1
ATOM 1178 O O . ILE A 1 152 ? 19.428 32.297 28.041 1.00 43.07 152 ILE A O 1
ATOM 1183 N N . SER A 1 153 ? 17.301 32.972 28.161 1.00 46.96 153 SER A N 1
ATOM 1184 C CA . SER A 1 153 ? 17.607 34.061 29.065 1.00 50.98 153 SER A CA 1
ATOM 1185 C C . SER A 1 153 ? 18.336 33.563 30.308 1.00 53.17 153 SER A C 1
ATOM 1186 O O . SER A 1 153 ? 19.105 34.295 30.927 1.00 51.50 153 SER A O 1
ATOM 1189 N N . VAL A 1 154 ? 18.129 32.301 30.658 1.00 56.20 154 VAL A N 1
ATOM 1190 C CA . VAL A 1 154 ? 18.785 31.753 31.838 1.00 57.61 154 VAL A CA 1
ATOM 1191 C C . VAL A 1 154 ? 20.277 31.486 31.591 1.00 59.31 154 VAL A C 1
ATOM 1192 O O . VAL A 1 154 ? 21.013 31.087 32.493 1.00 59.94 154 VAL A O 1
ATOM 1196 N N . ILE A 1 155 ? 20.736 31.750 30.375 1.00 61.31 155 ILE A N 1
ATOM 1197 C CA . ILE A 1 155 ? 22.136 31.527 30.043 1.00 62.59 155 ILE A CA 1
ATOM 1198 C C . ILE A 1 155 ? 22.601 32.525 28.977 1.00 62.15 155 ILE A C 1
ATOM 1199 O O . ILE A 1 155 ? 23.460 33.366 29.220 1.00 61.61 155 ILE A O 1
ATOM 1204 N N . ALA A 1 159 ? 26.627 31.231 20.201 1.00 52.28 159 ALA A N 1
ATOM 1205 C CA . ALA A 1 159 ? 25.765 31.877 21.175 1.00 51.00 159 ALA A CA 1
ATOM 1206 C C . ALA A 1 159 ? 24.304 31.611 20.825 1.00 49.76 159 ALA A C 1
ATOM 1207 O O . ALA A 1 159 ? 23.982 30.997 19.813 1.00 48.76 159 ALA A O 1
ATOM 1209 N N . THR A 1 160 ? 23.413 32.077 21.680 1.00 50.46 160 THR A N 1
ATOM 1210 C CA . THR A 1 160 ? 21.997 31.906 21.430 1.00 49.64 160 THR A CA 1
ATOM 1211 C C . THR A 1 160 ? 21.506 33.080 20.571 1.00 49.40 160 THR A C 1
ATOM 1212 O O . THR A 1 160 ? 20.383 33.071 20.046 1.00 48.65 160 THR A O 1
ATOM 1216 N N . ILE A 1 161 ? 22.364 34.087 20.428 1.00 47.87 161 ILE A N 1
ATOM 1217 C CA . ILE A 1 161 ? 22.047 35.279 19.655 1.00 45.84 161 ILE A CA 1
ATOM 1218 C C . ILE A 1 161 ? 21.231 35.003 18.414 1.00 43.72 161 ILE A C 1
ATOM 1219 O O . ILE A 1 161 ? 20.158 35.556 18.234 1.00 42.12 161 ILE A O 1
ATOM 1224 N N . PRO A 1 162 ? 21.735 34.140 17.541 1.00 42.16 162 PRO A N 1
ATOM 1225 C CA . PRO A 1 162 ? 21.034 33.791 16.310 1.00 39.71 162 PRO A CA 1
ATOM 1226 C C . PRO A 1 162 ? 19.606 33.307 16.599 1.00 39.73 162 PRO A C 1
ATOM 1227 O O . PRO A 1 162 ? 18.674 33.625 15.869 1.00 39.20 162 PRO A O 1
ATOM 1231 N N . LEU A 1 163 ? 19.440 32.536 17.668 1.00 40.18 163 LEU A N 1
ATOM 1232 C CA . LEU A 1 163 ? 18.120 32.021 18.038 1.00 38.95 163 LEU A CA 1
ATOM 1233 C C . LEU A 1 163 ? 17.252 33.222 18.413 1.00 36.86 163 LEU A C 1
ATOM 1234 O O . LEU A 1 163 ? 16.137 33.380 17.932 1.00 36.40 163 LEU A O 1
ATOM 1239 N N . LEU A 1 164 ? 17.806 34.050 19.286 1.00 35.76 164 LEU A N 1
ATOM 1240 C CA . LEU A 1 164 ? 17.191 35.282 19.742 1.00 35.90 164 LEU A CA 1
ATOM 1241 C C . LEU A 1 164 ? 16.696 36.109 18.549 1.00 36.47 164 LEU A C 1
ATOM 1242 O O . LEU A 1 164 ? 15.541 36.549 18.507 1.00 35.96 164 LEU A O 1
ATOM 1247 N N . ILE A 1 165 ? 17.564 36.288 17.557 1.00 38.12 165 ILE A N 1
ATOM 1248 C CA . ILE A 1 165 ? 17.200 37.046 16.380 1.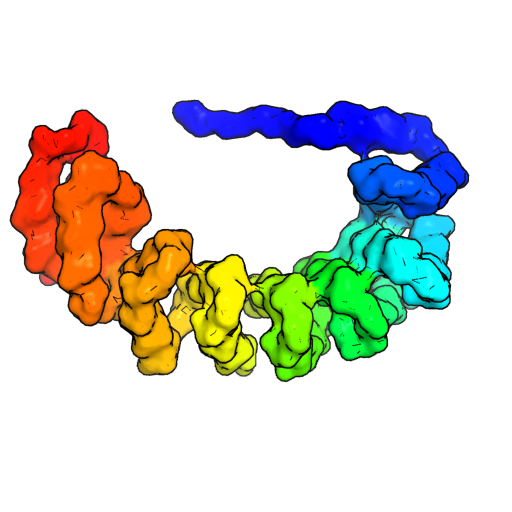00 37.94 165 ILE A CA 1
ATOM 1249 C C . ILE A 1 165 ? 16.007 36.416 15.692 1.00 37.95 165 ILE A C 1
ATOM 1250 O O . ILE A 1 165 ? 15.061 37.116 15.331 1.00 38.08 165 ILE A O 1
ATOM 1255 N N . ASN A 1 166 ? 16.011 35.094 15.518 1.00 38.06 166 ASN A N 1
ATOM 1256 C CA . ASN A 1 166 ? 14.858 34.483 14.855 1.00 37.02 166 ASN A CA 1
ATOM 1257 C C . ASN A 1 166 ? 13.580 34.670 15.690 1.00 34.81 166 ASN A C 1
ATOM 1258 O O . ASN A 1 166 ? 12.504 34.842 15.129 1.00 35.35 166 ASN A O 1
ATOM 1263 N N . LEU A 1 167 ? 13.699 34.657 17.018 1.00 31.86 167 LEU A N 1
ATOM 1264 C CA . LEU A 1 167 ? 12.531 34.841 17.886 1.00 31.41 167 LEU A CA 1
ATOM 1265 C C . LEU A 1 167 ? 12.010 36.282 17.808 1.00 32.08 167 LEU A C 1
ATOM 1266 O O . LEU A 1 167 ? 10.837 36.547 18.059 1.00 31.48 167 LEU A O 1
ATOM 1271 N N . LEU A 1 168 ? 12.890 37.220 17.487 1.00 32.57 168 LEU A N 1
ATOM 1272 C CA . LEU A 1 168 ? 12.440 38.590 17.343 1.00 34.71 168 LEU A CA 1
ATOM 1273 C C . LEU A 1 168 ? 11.458 38.617 16.173 1.00 36.39 168 LEU A C 1
ATOM 1274 O O . LEU A 1 168 ? 10.560 39.462 16.126 1.00 38.01 168 LEU A O 1
ATOM 1279 N N . LYS A 1 169 ? 11.632 37.685 15.234 1.00 37.08 169 LYS A N 1
ATOM 1280 C CA . LYS A 1 169 ? 10.792 37.628 14.046 1.00 39.52 169 LYS A CA 1
ATOM 1281 C C . LYS A 1 169 ? 9.596 36.733 14.244 1.00 40.00 169 LYS A C 1
ATOM 1282 O O . LYS A 1 169 ? 8.854 36.447 13.302 1.00 39.92 169 LYS A O 1
ATOM 1288 N N . ASP A 1 170 ? 9.386 36.314 15.479 1.00 40.67 170 ASP A N 1
ATOM 1289 C CA . ASP A 1 170 ? 8.291 35.417 15.752 1.00 41.79 170 ASP A CA 1
ATOM 1290 C C . ASP A 1 170 ? 6.915 36.004 15.503 1.00 43.47 170 ASP A C 1
ATOM 1291 O O . ASP A 1 170 ? 6.683 37.200 15.687 1.00 42.21 170 ASP A O 1
ATOM 1296 N N . PRO A 1 171 ? 5.985 35.156 15.050 1.00 44.24 171 PRO A N 1
ATOM 1297 C CA . PRO A 1 171 ? 4.614 35.589 14.775 1.00 43.48 171 PRO A CA 1
ATOM 1298 C C . PRO A 1 171 ? 3.916 35.928 16.081 1.00 42.03 171 PRO A C 1
ATOM 1299 O O . PRO A 1 171 ? 2.947 36.674 16.111 1.00 42.69 171 PRO A O 1
ATOM 1303 N N . ASN A 1 172 ? 4.413 35.393 17.178 1.00 40.48 172 ASN A N 1
ATOM 1304 C CA . ASN A 1 172 ? 3.785 35.695 18.452 1.00 39.33 172 ASN A CA 1
ATOM 1305 C C . ASN A 1 172 ? 4.432 36.927 19.092 1.00 38.49 172 ASN A C 1
ATOM 1306 O O . ASN A 1 172 ? 5.650 36.995 19.227 1.00 35.84 172 ASN A O 1
ATOM 1311 N N . GLY A 1 173 ? 3.594 37.880 19.493 1.00 38.00 173 GLY A N 1
ATOM 1312 C CA . GLY A 1 173 ? 4.066 39.109 20.100 1.00 38.68 173 GLY A CA 1
ATOM 1313 C C . GLY A 1 173 ? 4.750 38.902 21.427 1.00 38.93 173 GLY A C 1
ATOM 1314 O O . GLY A 1 173 ? 5.728 39.576 21.759 1.00 38.78 173 GLY A O 1
ATOM 1315 N N . ASP A 1 174 ? 4.232 37.946 22.187 1.00 40.22 174 ASP A N 1
ATOM 1316 C CA . ASP A 1 174 ? 4.784 37.599 23.497 1.00 38.80 174 ASP A CA 1
ATOM 1317 C C . ASP A 1 174 ? 6.224 37.038 23.337 1.00 35.89 174 ASP A C 1
ATOM 1318 O O . ASP A 1 174 ? 7.141 37.385 24.107 1.00 33.29 174 ASP A O 1
ATOM 1323 N N . VAL A 1 175 ? 6.403 36.163 22.348 1.00 32.00 175 VAL A N 1
ATOM 1324 C CA . VAL A 1 175 ? 7.721 35.596 22.049 1.00 30.14 175 VAL A CA 1
ATOM 1325 C C . VAL A 1 175 ? 8.699 36.734 21.647 1.00 29.75 175 VAL A C 1
ATOM 1326 O O . VAL A 1 175 ? 9.826 36.814 22.164 1.00 28.52 175 VAL A O 1
ATOM 1330 N N . ARG A 1 176 ? 8.273 37.596 20.720 1.00 29.17 176 ARG A N 1
ATOM 1331 C CA . ARG A 1 176 ? 9.132 38.723 20.276 1.00 30.20 176 ARG A CA 1
ATOM 1332 C C . ARG A 1 176 ? 9.539 39.607 21.470 1.00 29.49 176 ARG A C 1
ATOM 1333 O O . ARG A 1 176 ? 10.706 39.999 21.600 1.00 28.01 176 ARG A O 1
ATOM 1341 N N . ASN A 1 177 ? 8.587 39.887 22.358 1.00 30.31 177 ASN A N 1
ATOM 1342 C CA . ASN A 1 177 ? 8.869 40.732 23.511 1.00 32.11 177 ASN A CA 1
ATOM 1343 C C . ASN A 1 177 ? 9.948 40.095 24.398 1.00 33.21 177 ASN A C 1
ATOM 1344 O O . ASN A 1 177 ? 10.909 40.759 24.811 1.00 31.14 177 ASN A O 1
ATOM 1349 N N . TRP A 1 178 ? 9.810 38.796 24.659 1.00 35.02 178 TRP A N 1
ATOM 1350 C CA . TRP A 1 178 ? 10.784 38.078 25.483 1.00 35.44 178 TRP A CA 1
ATOM 1351 C C . TRP A 1 178 ? 12.167 38.074 24.849 1.00 33.07 178 TRP A C 1
ATOM 1352 O O . TRP A 1 178 ? 13.167 38.212 25.537 1.00 34.02 178 TRP A O 1
ATOM 1363 N N . ALA A 1 179 ? 12.225 37.891 23.539 1.00 32.46 179 ALA A N 1
ATOM 1364 C CA . ALA A 1 179 ? 13.514 37.857 22.842 1.00 33.31 179 ALA A CA 1
ATOM 1365 C C . ALA A 1 179 ? 14.202 39.203 23.003 1.00 32.51 179 ALA A C 1
ATOM 1366 O O . ALA A 1 179 ? 15.336 39.290 23.494 1.00 31.11 179 ALA A O 1
ATOM 1368 N N . ALA A 1 180 ? 13.483 40.252 22.611 1.00 33.35 180 ALA A N 1
ATOM 1369 C CA . ALA A 1 180 ? 13.996 41.615 22.681 1.00 33.12 180 ALA A CA 1
ATOM 1370 C C . ALA A 1 180 ? 14.367 41.910 24.115 1.00 33.31 180 ALA A C 1
ATOM 1371 O O . ALA A 1 180 ? 15.408 42.487 24.395 1.00 31.77 180 ALA A O 1
ATOM 1373 N N . PHE A 1 181 ? 13.499 41.480 25.013 1.00 35.13 181 PHE A N 1
ATOM 1374 C CA . PHE A 1 181 ? 13.699 41.677 26.428 1.00 38.25 181 PHE A CA 1
ATOM 1375 C C . PHE A 1 181 ? 15.012 41.050 26.875 1.00 37.85 181 PHE A C 1
ATOM 1376 O O . PHE A 1 181 ? 15.793 41.676 27.594 1.00 37.75 181 PHE A O 1
ATOM 1384 N N . ALA A 1 182 ? 15.273 39.820 26.453 1.00 35.24 182 ALA A N 1
ATOM 1385 C CA . ALA A 1 182 ? 16.512 39.184 26.880 1.00 35.58 182 ALA A CA 1
ATOM 1386 C C . ALA A 1 182 ? 17.738 39.804 26.184 1.00 35.61 182 ALA A C 1
ATOM 1387 O O . ALA A 1 182 ? 18.843 39.840 26.746 1.00 35.14 182 ALA A O 1
ATOM 1389 N N . ILE A 1 183 ? 17.547 40.296 24.962 1.00 34.69 183 ILE A N 1
ATOM 1390 C CA . ILE A 1 183 ? 18.631 40.951 24.227 1.00 31.98 183 ILE A CA 1
ATOM 1391 C C . ILE A 1 183 ? 19.011 42.233 24.940 1.00 32.37 183 ILE A C 1
ATOM 1392 O O . ILE A 1 183 ? 20.181 42.567 25.061 1.00 34.59 183 ILE A O 1
ATOM 1397 N N . ASN A 1 184 ? 18.022 42.964 25.422 1.00 34.99 184 ASN A N 1
ATOM 1398 C CA . ASN A 1 184 ? 18.337 44.192 26.098 1.00 39.32 184 ASN A CA 1
ATOM 1399 C C . ASN A 1 184 ? 19.067 43.875 27.410 1.00 44.49 184 ASN A C 1
ATOM 1400 O O . ASN A 1 184 ? 20.104 44.477 27.724 1.00 43.66 184 ASN A O 1
ATOM 1405 N N . ILE A 1 185 ? 18.527 42.901 28.142 1.00 47.08 185 ILE A N 1
ATOM 1406 C CA . ILE A 1 185 ? 19.076 42.434 29.409 1.00 50.18 185 ILE A CA 1
ATOM 1407 C C . ILE A 1 185 ? 20.565 42.077 29.302 1.00 51.05 185 ILE A C 1
ATOM 1408 O O . ILE A 1 185 ? 21.358 42.415 30.178 1.00 51.92 185 ILE A O 1
ATOM 1413 N N . ASN A 1 186 ? 20.946 41.415 28.218 1.00 51.63 186 ASN A N 1
ATOM 1414 C CA . ASN A 1 186 ? 22.334 41.031 28.036 1.00 52.66 186 ASN A CA 1
ATOM 1415 C C . ASN A 1 186 ? 23.148 42.030 27.217 1.00 52.13 186 ASN A C 1
ATOM 1416 O O . ASN A 1 186 ? 24.333 41.825 26.974 1.00 51.76 186 ASN A O 1
ATOM 1421 N N . LYS A 1 187 ? 22.509 43.116 26.802 1.00 52.87 187 LYS A N 1
ATOM 1422 C CA . LYS A 1 187 ? 23.178 44.153 26.025 1.00 53.08 187 LYS A CA 1
ATOM 1423 C C . LYS A 1 187 ? 23.849 43.611 24.770 1.00 52.62 187 LYS A C 1
ATOM 1424 O O . LYS A 1 187 ? 24.917 44.062 24.378 1.00 52.57 187 LYS A O 1
ATOM 1430 N N . TYR A 1 188 ? 23.213 42.631 24.144 1.00 51.66 188 TYR A N 1
ATOM 1431 C CA . TYR A 1 188 ? 23.739 42.064 22.922 1.00 51.91 188 TYR A CA 1
ATOM 1432 C C . TYR A 1 188 ? 23.551 43.101 21.813 1.00 50.48 188 TYR A C 1
ATOM 1433 O O . TYR A 1 188 ? 22.530 43.785 21.758 1.00 48.30 188 TYR A O 1
ATOM 1442 N N . ASP A 1 189 ? 24.526 43.223 20.927 1.00 49.33 189 ASP A N 1
ATOM 1443 C CA . ASP A 1 189 ? 24.396 44.209 19.869 1.00 48.49 189 ASP A CA 1
ATOM 1444 C C . ASP A 1 189 ? 25.156 43.853 18.598 1.00 46.54 189 ASP A C 1
ATOM 1445 O O . ASP A 1 189 ? 26.273 43.342 18.635 1.00 47.21 189 ASP A O 1
ATOM 1450 N N . ASN A 1 190 ? 24.499 44.097 17.474 1.00 44.95 190 ASN A N 1
ATOM 1451 C CA . ASN A 1 190 ? 25.060 43.865 16.156 1.00 43.93 190 ASN A CA 1
ATOM 1452 C C . ASN A 1 190 ? 24.097 44.456 15.135 1.00 44.59 190 ASN A C 1
ATOM 1453 O O . ASN A 1 190 ? 22.950 44.808 15.454 1.00 43.76 190 ASN A O 1
ATOM 1458 N N . SER A 1 191 ? 24.564 44.575 13.907 1.00 43.55 191 SER A N 1
ATOM 1459 C CA . SER A 1 191 ? 23.750 45.174 12.871 1.00 43.70 191 SER A CA 1
ATOM 1460 C C . SER A 1 191 ? 22.374 44.515 12.756 1.00 42.76 191 SER A C 1
ATOM 1461 O O . SER A 1 191 ? 21.367 45.195 12.602 1.00 42.89 191 SER A O 1
ATOM 1464 N N . ASP A 1 192 ? 22.335 43.188 12.851 1.00 41.35 192 ASP A N 1
ATOM 1465 C CA . ASP A 1 192 ? 21.085 42.466 12.741 1.00 40.56 192 ASP A CA 1
ATOM 1466 C C . ASP A 1 192 ? 20.051 42.801 13.811 1.00 38.30 192 ASP A C 1
ATOM 1467 O O . ASP A 1 192 ? 18.862 42.934 13.522 1.00 37.03 192 ASP A O 1
ATOM 1472 N N . ILE A 1 193 ? 20.500 42.921 15.052 1.00 39.11 193 ILE A N 1
ATOM 1473 C CA . ILE A 1 193 ? 19.590 43.221 16.142 1.00 37.06 193 ILE A CA 1
ATOM 1474 C C . ILE A 1 193 ? 19.118 44.661 15.997 1.00 33.97 193 ILE A C 1
ATOM 1475 O O . ILE A 1 193 ? 17.939 44.958 16.161 1.00 31.36 193 ILE A O 1
ATOM 1480 N N . ARG A 1 194 ? 20.020 45.566 15.664 1.00 31.95 194 ARG A N 1
ATOM 1481 C CA . ARG A 1 194 ? 19.571 46.927 15.490 1.00 32.99 194 ARG A CA 1
ATOM 1482 C C . ARG A 1 194 ? 18.518 46.999 14.397 1.00 32.52 194 ARG A C 1
ATOM 1483 O O . ARG A 1 194 ? 17.438 47.572 14.596 1.00 31.92 194 ARG A O 1
ATOM 1491 N N . ASP A 1 195 ? 18.798 46.385 13.249 1.00 32.56 195 ASP A N 1
ATOM 1492 C CA . ASP A 1 195 ? 17.822 46.430 12.171 1.00 31.83 195 ASP A CA 1
ATOM 1493 C C . ASP A 1 195 ? 16.510 45.781 12.605 1.00 29.30 195 ASP A C 1
ATOM 1494 O O . ASP A 1 195 ? 15.433 46.260 12.238 1.00 29.55 195 ASP A O 1
ATOM 1499 N N . CYS A 1 196 ? 16.559 44.707 13.393 1.00 27.49 196 CYS A N 1
ATOM 1500 C CA . CYS A 1 196 ? 15.278 44.114 13.800 1.00 26.57 196 CYS A CA 1
ATOM 1501 C C . CYS A 1 196 ? 14.566 45.082 14.737 1.00 25.95 196 CYS A C 1
ATOM 1502 O O . CYS A 1 196 ? 13.355 45.207 14.663 1.00 26.29 196 CYS A O 1
ATOM 1505 N N . PHE A 1 197 ? 15.311 45.777 15.600 1.00 23.48 197 PHE A N 1
ATOM 1506 C CA . PHE A 1 197 ? 14.663 46.720 16.484 1.00 28.28 197 PHE A CA 1
ATOM 1507 C C . PHE A 1 197 ? 14.011 47.871 15.685 1.00 28.41 197 PHE A C 1
ATOM 1508 O O . PHE A 1 197 ? 12.861 48.227 15.970 1.00 30.43 197 PHE A O 1
ATOM 1516 N N . VAL A 1 198 ? 14.714 48.426 14.687 1.00 26.81 198 VAL A N 1
ATOM 1517 C CA . VAL A 1 198 ? 14.150 49.521 13.875 1.00 26.33 198 VAL A CA 1
ATOM 1518 C C . VAL A 1 198 ? 12.798 49.063 13.299 1.00 27.63 198 VAL A C 1
ATOM 1519 O O . VAL A 1 198 ? 11.800 49.780 13.362 1.00 25.07 198 VAL A O 1
ATOM 1523 N N . GLU A 1 199 ? 12.752 47.829 12.797 1.00 29.29 199 GLU A N 1
ATOM 1524 C CA . GLU A 1 199 ? 11.517 47.304 12.238 1.00 31.28 199 GLU A CA 1
ATOM 1525 C C . GLU A 1 199 ? 10.466 47.161 13.307 1.00 29.97 199 GLU A C 1
ATOM 1526 O O . GLU A 1 199 ? 9.271 47.337 13.054 1.00 30.62 199 GLU A O 1
ATOM 1540 N N . LEU A 1 201 ? 9.921 49.097 15.595 1.00 27.69 201 LEU A N 1
ATOM 1541 C CA . LEU A 1 201 ? 9.315 50.389 15.890 1.00 26.30 201 LEU A CA 1
ATOM 1542 C C . LEU A 1 201 ? 7.918 50.390 15.310 1.00 26.96 201 LEU A C 1
ATOM 1543 O O . LEU A 1 201 ? 7.047 51.086 15.812 1.00 28.47 201 LEU A O 1
ATOM 1548 N N . GLN A 1 202 ? 7.697 49.601 14.261 1.00 27.07 202 GLN A N 1
ATOM 1549 C CA . GLN A 1 202 ? 6.359 49.498 13.652 1.00 30.00 202 GLN A CA 1
ATOM 1550 C C . GLN A 1 202 ? 5.563 48.261 14.119 1.00 29.06 202 GLN A C 1
ATOM 1551 O O . GLN A 1 202 ? 4.529 47.940 13.525 1.00 28.97 202 GLN A O 1
ATOM 1557 N N . ASP A 1 203 ? 6.032 47.548 15.149 1.00 28.55 203 ASP A N 1
ATOM 1558 C CA . ASP A 1 203 ? 5.306 46.352 15.634 1.00 26.31 203 ASP A CA 1
ATOM 1559 C C . ASP A 1 203 ? 3.891 46.702 16.116 1.00 27.30 203 ASP A C 1
ATOM 1560 O O . ASP A 1 203 ? 3.662 47.775 16.679 1.00 26.25 203 ASP A O 1
ATOM 1565 N N . LYS A 1 204 ? 2.936 45.799 15.914 1.00 25.94 204 LYS A N 1
ATOM 1566 C CA . LYS A 1 204 ? 1.578 46.061 16.353 1.00 26.44 204 LYS A CA 1
ATOM 1567 C C . LYS A 1 204 ? 1.445 45.978 17.866 1.00 26.72 204 LYS A C 1
ATOM 1568 O O . LYS A 1 204 ? 0.469 46.437 18.440 1.00 24.73 204 LYS A O 1
ATOM 1574 N N . ASN A 1 205 ? 2.425 45.357 18.505 1.00 27.51 205 ASN A N 1
ATOM 1575 C CA . ASN A 1 205 ? 2.400 45.157 19.943 1.00 27.70 205 ASN A CA 1
ATOM 1576 C C . ASN A 1 205 ? 3.127 46.270 20.680 1.00 25.09 205 ASN A C 1
ATOM 1577 O O . ASN A 1 205 ? 4.348 46.352 20.597 1.00 23.40 205 ASN A O 1
ATOM 1582 N N . GLU A 1 206 ? 2.370 47.106 21.403 1.00 26.74 206 GLU A N 1
ATOM 1583 C CA . GLU A 1 206 ? 2.922 48.243 22.174 1.00 28.92 206 GLU A CA 1
ATOM 1584 C C . GLU A 1 206 ? 4.102 47.826 23.035 1.00 28.20 206 GLU A C 1
ATOM 1585 O O . GLU A 1 206 ? 5.104 48.539 23.127 1.00 27.41 206 GLU A O 1
ATOM 1591 N N . GLU A 1 207 ? 3.982 46.675 23.686 1.00 27.75 207 GLU A N 1
ATOM 1592 C CA . GLU A 1 207 ? 5.062 46.208 24.555 1.00 28.34 207 GLU A CA 1
ATOM 1593 C C . GLU A 1 207 ? 6.347 45.982 23.787 1.00 27.03 207 GLU A C 1
ATOM 1594 O O . GLU A 1 207 ? 7.441 46.233 24.296 1.00 26.60 207 GLU A O 1
ATOM 1600 N N . VAL A 1 208 ? 6.216 45.475 22.564 1.00 27.18 208 VAL A N 1
ATOM 1601 C CA . VAL A 1 208 ? 7.391 45.225 21.728 1.00 25.41 208 VAL A CA 1
ATOM 1602 C C . VAL A 1 208 ? 8.003 46.576 21.280 1.00 23.08 208 VAL A C 1
ATOM 1603 O O . VAL A 1 208 ? 9.209 46.752 21.3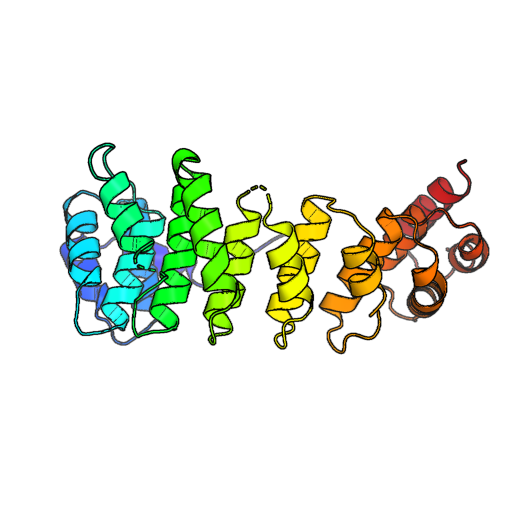27 1.00 22.53 208 VAL A O 1
ATOM 1607 N N . ARG A 1 209 ? 7.171 47.521 20.869 1.00 26.06 209 ARG A N 1
ATOM 1608 C CA . ARG A 1 209 ? 7.676 48.825 20.427 1.00 27.06 209 ARG A CA 1
ATOM 1609 C C . ARG A 1 209 ? 8.479 49.471 21.537 1.00 27.17 209 ARG A C 1
ATOM 1610 O O . ARG A 1 209 ? 9.524 50.096 21.304 1.00 29.41 209 ARG A O 1
ATOM 1618 N N . ILE A 1 210 ? 7.998 49.327 22.766 1.00 27.15 210 ILE A N 1
ATOM 1619 C CA . ILE A 1 210 ? 8.721 49.906 23.899 1.00 26.14 210 ILE A CA 1
ATOM 1620 C C . ILE A 1 210 ? 10.096 49.304 24.071 1.00 26.48 210 ILE A C 1
ATOM 1621 O O . ILE A 1 210 ? 11.065 50.038 24.253 1.00 27.94 210 ILE A O 1
ATOM 1626 N N . GLU A 1 211 ? 10.214 47.973 24.008 1.00 27.58 211 GLU A N 1
ATOM 1627 C CA . GLU A 1 211 ? 11.539 47.357 24.137 1.00 25.96 211 GLU A CA 1
ATOM 1628 C C . GLU A 1 211 ? 12.479 47.769 22.975 1.00 26.28 211 GLU A C 1
ATOM 1629 O O . GLU A 1 211 ? 13.696 47.926 23.166 1.00 24.40 211 GLU A O 1
ATOM 1635 N N . ALA A 1 212 ? 11.919 47.922 21.771 1.00 26.04 212 ALA A N 1
ATOM 1636 C CA . ALA A 1 212 ? 12.716 48.330 20.601 1.00 24.88 212 ALA A CA 1
ATOM 1637 C C . ALA A 1 212 ? 13.232 49.754 20.839 1.00 24.44 212 ALA A C 1
ATOM 1638 O O . ALA A 1 212 ? 14.407 50.062 20.610 1.00 26.26 212 ALA A O 1
ATOM 1640 N N . ILE A 1 213 ? 12.347 50.614 21.317 1.00 25.18 213 ILE A N 1
ATOM 1641 C CA . ILE A 1 213 ? 12.726 51.985 21.619 1.00 24.93 213 ILE A CA 1
ATOM 1642 C C . ILE A 1 213 ? 13.820 52.054 22.673 1.00 26.46 213 ILE A C 1
ATOM 1643 O O . ILE A 1 213 ? 14.816 52.779 22.507 1.00 24.09 213 ILE A O 1
ATOM 1648 N N . ILE A 1 214 ? 13.675 51.303 23.766 1.00 28.24 214 ILE A N 1
ATOM 1649 C CA . ILE A 1 214 ? 14.730 51.382 24.783 1.00 29.84 214 ILE A CA 1
ATOM 1650 C C . ILE A 1 214 ? 15.990 50.716 24.230 1.00 29.90 214 ILE A C 1
ATOM 1651 O O . ILE A 1 214 ? 17.107 51.179 24.452 1.00 28.46 214 ILE A O 1
ATOM 1656 N N . GLY A 1 215 ? 15.811 49.630 23.488 1.00 30.90 215 GLY A N 1
ATOM 1657 C CA . GLY A 1 215 ? 16.968 48.961 22.923 1.00 31.49 215 GLY A CA 1
ATOM 1658 C C . GLY A 1 215 ? 17.742 49.859 21.957 1.00 29.82 215 GLY A C 1
ATOM 1659 O O . GLY A 1 215 ? 18.979 49.958 22.028 1.00 28.64 215 GLY A O 1
ATOM 1660 N N . LEU A 1 216 ? 17.028 50.525 21.059 1.00 28.72 216 LEU A N 1
ATOM 1661 C CA . LEU A 1 216 ? 17.716 51.384 20.100 1.00 27.86 216 LEU A CA 1
ATOM 1662 C C . LEU A 1 216 ? 18.330 52.575 20.807 1.00 27.64 216 LEU A C 1
ATOM 1663 O O . LEU A 1 216 ? 19.443 52.967 20.496 1.00 27.29 216 LEU A O 1
ATOM 1668 N N . SER A 1 217 ? 17.631 53.149 21.780 1.00 28.78 217 SER A N 1
ATOM 1669 C CA . SER A 1 217 ? 18.211 54.300 22.454 1.00 29.34 217 SER A CA 1
ATOM 1670 C C . SER A 1 217 ? 19.489 53.949 23.245 1.00 32.83 217 SER A C 1
ATOM 1671 O O . SER A 1 217 ? 20.469 54.679 23.187 1.00 31.79 217 SER A O 1
ATOM 1674 N N . TYR A 1 218 ? 19.497 52.846 23.984 1.00 36.06 218 TYR A N 1
ATOM 1675 C CA . TYR A 1 218 ? 20.714 52.509 24.708 1.00 39.35 218 TYR A CA 1
ATOM 1676 C C . TYR A 1 218 ? 21.875 52.354 23.718 1.00 39.68 218 TYR A C 1
ATOM 1677 O O . TYR A 1 218 ? 23.014 52.723 24.012 1.00 38.76 218 TYR A O 1
ATOM 1686 N N . ARG A 1 219 ? 21.565 51.831 22.538 1.00 39.86 219 ARG A N 1
ATOM 1687 C CA . ARG A 1 219 ? 22.549 51.643 21.478 1.00 41.95 219 ARG A CA 1
ATOM 1688 C C . ARG A 1 219 ? 22.875 52.965 20.754 1.00 42.52 219 ARG A C 1
ATOM 1689 O O . ARG A 1 219 ? 23.667 52.959 19.812 1.00 42.84 219 ARG A O 1
ATOM 1697 N N . LYS A 1 220 ? 22.253 54.083 21.145 1.00 40.58 220 LYS A N 1
ATOM 1698 C CA . LYS A 1 220 ? 22.546 55.375 20.505 1.00 39.98 220 LYS A CA 1
ATOM 1699 C C . LYS A 1 220 ? 22.278 55.381 18.979 1.00 38.91 220 LYS A C 1
ATOM 1700 O O . LYS A 1 220 ? 22.964 56.060 18.216 1.00 38.34 220 LYS A O 1
ATOM 1706 N N . ASP A 1 221 ? 21.289 54.623 18.543 1.00 35.98 221 ASP A N 1
ATOM 1707 C CA . ASP A 1 221 ? 20.956 54.518 17.132 1.00 34.88 221 ASP A CA 1
ATOM 1708 C C . ASP A 1 221 ? 19.875 55.555 16.796 1.00 33.25 221 ASP A C 1
ATOM 1709 O O . ASP A 1 221 ? 18.719 55.426 17.196 1.00 31.16 221 ASP A O 1
ATOM 1714 N N . LYS A 1 222 ? 20.269 56.577 16.048 1.00 31.16 222 LYS A N 1
ATOM 1715 C CA . LYS A 1 222 ? 19.364 57.655 15.704 1.00 32.36 222 LYS A CA 1
ATOM 1716 C C . LYS A 1 222 ? 18.154 57.298 14.875 1.00 29.96 222 LYS A C 1
ATOM 1717 O O . LYS A 1 222 ? 17.256 58.113 14.713 1.00 31.56 222 LYS A O 1
ATOM 1723 N N . ARG A 1 223 ? 18.079 56.073 14.369 1.00 29.75 223 ARG A N 1
ATOM 1724 C CA . ARG A 1 223 ? 16.871 55.749 13.631 1.00 28.54 223 ARG A CA 1
ATOM 1725 C C . ARG A 1 223 ? 15.641 55.706 14.565 1.00 27.99 223 ARG A C 1
ATOM 1726 O O . ARG A 1 223 ? 14.505 55.624 14.094 1.00 26.54 223 ARG A O 1
ATOM 1734 N N . VAL A 1 224 ? 15.832 55.804 15.880 1.00 25.91 224 VAL A N 1
ATOM 1735 C CA . VAL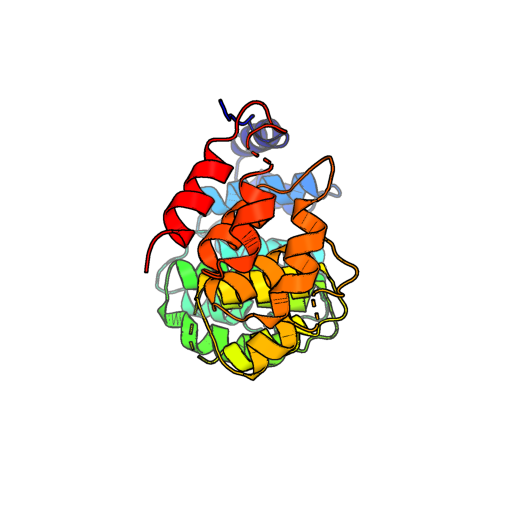 A 1 224 ? 14.647 55.785 16.759 1.00 26.21 224 VAL A CA 1
ATOM 1736 C C . VAL A 1 224 ? 14.052 57.199 16.920 1.00 26.92 224 VAL A C 1
ATOM 1737 O O . VAL A 1 224 ? 12.917 57.359 17.328 1.00 28.97 224 VAL A O 1
ATOM 1741 N N . LEU A 1 225 ? 14.826 58.226 16.595 1.00 30.62 225 LEU A N 1
ATOM 1742 C CA . LEU A 1 225 ? 14.375 59.612 16.766 1.00 32.98 225 LEU A CA 1
ATOM 1743 C C . LEU A 1 225 ? 12.939 59.973 16.430 1.00 32.86 225 LEU A C 1
ATOM 1744 O O . LEU A 1 225 ? 12.203 60.552 17.248 1.00 31.33 225 LEU A O 1
ATOM 1749 N N . SER A 1 226 ? 12.535 59.664 15.212 1.00 31.43 226 SER A N 1
ATOM 1750 C CA . SER A 1 226 ? 11.182 60.021 14.803 1.00 33.25 226 SER A CA 1
ATOM 1751 C C . SER A 1 226 ? 10.081 59.456 15.719 1.00 31.72 226 SER A C 1
ATOM 1752 O O . SER A 1 226 ? 9.198 60.182 16.166 1.00 31.36 226 SER A O 1
ATOM 1755 N N . VAL A 1 227 ? 10.135 58.163 16.004 1.00 32.13 227 VAL A N 1
ATOM 1756 C CA . VAL A 1 227 ? 9.106 57.563 16.853 1.00 32.65 227 VAL A CA 1
ATOM 1757 C C . VAL A 1 227 ? 9.251 58.101 18.268 1.00 31.05 227 VAL A C 1
ATOM 1758 O O . VAL A 1 227 ? 8.273 58.399 18.944 1.00 30.92 227 VAL A O 1
ATOM 1762 N N . LEU A 1 228 ? 10.481 58.248 18.711 1.00 31.74 228 LEU A N 1
ATOM 1763 C CA . LEU A 1 228 ? 10.705 58.753 20.047 1.00 33.98 228 LEU A CA 1
ATOM 1764 C C . LEU A 1 228 ? 10.011 60.123 20.184 1.00 35.53 228 LEU A C 1
ATOM 1765 O O . LEU A 1 228 ? 9.248 60.358 21.131 1.00 30.99 228 LEU A O 1
ATOM 1770 N N . CYS A 1 229 ? 10.262 61.009 19.219 1.00 36.93 229 CYS A N 1
ATOM 1771 C CA . CYS A 1 229 ? 9.640 62.335 19.203 1.00 37.68 229 CYS A CA 1
ATOM 1772 C C . CYS A 1 229 ? 8.116 62.220 19.323 1.00 38.87 229 CYS A C 1
ATOM 1773 O O . CYS A 1 229 ? 7.486 62.940 20.115 1.00 38.70 229 CYS A O 1
ATOM 1776 N N . ASP A 1 230 ? 7.512 61.318 18.554 1.00 37.63 230 ASP A N 1
ATOM 1777 C CA . ASP A 1 230 ? 6.064 61.171 18.617 1.00 40.14 230 ASP A CA 1
ATOM 1778 C C . ASP A 1 230 ? 5.546 60.741 19.988 1.00 38.98 230 ASP A C 1
ATOM 1779 O O . ASP A 1 230 ? 4.501 61.206 20.431 1.00 38.75 230 ASP A O 1
ATOM 1784 N N . GLU A 1 231 ? 6.269 59.829 20.629 1.00 37.94 231 GLU A N 1
ATOM 1785 C CA . GLU A 1 231 ? 5.877 59.301 21.920 1.00 38.16 231 GLU A CA 1
ATOM 1786 C C . GLU A 1 231 ? 5.977 60.353 22.997 1.00 37.72 231 GLU A C 1
ATOM 1787 O O . GLU A 1 231 ? 5.127 60.416 23.891 1.00 37.80 231 GLU A O 1
ATOM 1793 N N . LEU A 1 232 ? 7.011 61.186 22.929 1.00 34.83 232 LEU A N 1
ATOM 1794 C CA . LEU A 1 232 ? 7.138 62.208 23.951 1.00 36.27 232 LEU A CA 1
ATOM 1795 C C . LEU A 1 232 ? 6.065 63.270 23.814 1.00 35.47 232 LEU A C 1
ATOM 1796 O O . LEU A 1 232 ? 5.830 64.005 24.753 1.00 36.69 232 LEU A O 1
ATOM 1801 N N . LYS A 1 233 ? 5.382 63.348 22.676 1.00 36.86 233 LYS A N 1
ATOM 1802 C CA . LYS A 1 233 ? 4.365 64.401 22.537 1.00 40.59 233 LYS A CA 1
ATOM 1803 C C . LYS A 1 233 ? 2.970 63.993 22.986 1.00 41.00 233 LYS A C 1
ATOM 1804 O O . LYS A 1 233 ? 2.032 64.786 22.949 1.00 41.33 233 LYS A O 1
ATOM 1810 N N . LYS A 1 234 ? 2.832 62.756 23.426 1.00 42.81 234 LYS A N 1
ATOM 1811 C CA . LYS A 1 234 ? 1.534 62.301 23.867 1.00 44.14 234 LYS A CA 1
ATOM 1812 C C . LYS A 1 234 ? 1.117 62.937 25.193 1.00 42.92 234 LYS A C 1
ATOM 1813 O O . LYS A 1 234 ? 1.943 63.446 25.957 1.00 41.84 234 LYS A O 1
ATOM 1819 N N . ASN A 1 235 ? -0.184 62.923 25.431 1.00 41.80 235 ASN A N 1
ATOM 1820 C CA . ASN A 1 235 ? -0.773 63.468 26.637 1.00 43.82 235 ASN A CA 1
ATOM 1821 C C . ASN A 1 235 ? -0.347 62.586 27.820 1.00 42.50 235 ASN A C 1
ATOM 1822 O O . ASN A 1 235 ? -0.028 63.075 28.904 1.00 41.10 235 ASN A O 1
ATOM 1827 N N . THR A 1 236 ? -0.365 61.279 27.584 1.00 40.89 236 THR A N 1
ATOM 1828 C CA . THR A 1 236 ? 0.070 60.274 28.550 1.00 42.64 236 THR A CA 1
ATOM 1829 C C . THR A 1 236 ? 1.355 59.704 27.937 1.00 41.56 236 THR A C 1
ATOM 1830 O O . THR A 1 236 ? 1.317 59.127 26.854 1.00 43.02 236 THR A O 1
ATOM 1834 N N . VAL A 1 237 ? 2.478 59.867 28.626 1.00 41.74 237 VAL A N 1
ATOM 1835 C CA . VAL A 1 237 ? 3.775 59.409 28.138 1.00 40.11 237 VAL A CA 1
ATOM 1836 C C . VAL A 1 237 ? 4.329 58.289 29.017 1.00 39.77 237 VAL A C 1
ATOM 1837 O O . VAL A 1 237 ? 4.092 58.290 30.220 1.00 37.23 237 VAL A O 1
ATOM 1841 N N . TYR A 1 238 ? 5.062 57.344 28.412 1.00 40.16 238 TYR A N 1
ATOM 1842 C CA . TYR A 1 238 ? 5.680 56.217 29.134 1.00 40.32 238 TYR A CA 1
ATOM 1843 C C . TYR A 1 238 ? 7.007 56.645 29.738 1.00 41.75 238 TYR A C 1
ATOM 1844 O O . TYR A 1 238 ? 7.860 57.243 29.058 1.00 41.58 238 TYR A O 1
ATOM 1853 N N . ASP A 1 239 ? 7.185 56.323 31.011 1.00 39.68 239 ASP A N 1
ATOM 1854 C CA . ASP A 1 239 ? 8.390 56.676 31.717 1.00 38.99 239 ASP A CA 1
ATOM 1855 C C . ASP A 1 239 ? 9.642 56.169 31.030 1.00 38.02 239 ASP A C 1
ATOM 1856 O O . ASP A 1 239 ? 10.659 56.866 30.971 1.00 36.52 239 ASP A O 1
ATOM 1861 N N . ASP A 1 24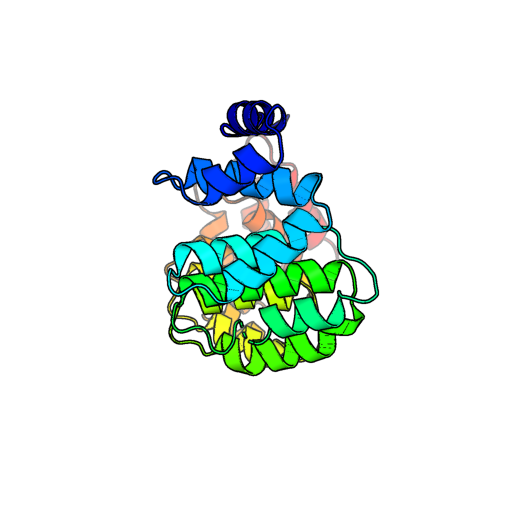0 ? 9.557 54.952 30.513 1.00 36.05 240 ASP A N 1
ATOM 1862 C CA . ASP A 1 240 ? 10.659 54.342 29.781 1.00 35.83 240 ASP A CA 1
ATOM 1863 C C . ASP A 1 240 ? 11.011 55.206 28.532 1.00 33.93 240 ASP A C 1
ATOM 1864 O O . ASP A 1 240 ? 12.167 55.288 28.151 1.00 31.90 240 ASP A O 1
ATOM 1869 N N . ILE A 1 241 ? 10.017 55.827 27.898 1.00 32.25 241 ILE A N 1
ATOM 1870 C CA . ILE A 1 241 ? 10.281 56.628 26.709 1.00 33.16 241 ILE A CA 1
ATOM 1871 C C . ILE A 1 241 ? 11.081 57.857 27.092 1.00 32.64 241 ILE A C 1
ATOM 1872 O O . ILE A 1 241 ? 12.084 58.199 26.456 1.00 32.74 241 ILE A O 1
ATOM 1877 N N . ILE A 1 242 ? 10.670 58.489 28.176 1.00 32.35 242 ILE A N 1
ATOM 1878 C CA . ILE A 1 242 ? 11.368 59.664 28.653 1.00 32.53 242 ILE A CA 1
ATOM 1879 C C . ILE A 1 242 ? 12.790 59.274 28.999 1.00 31.73 242 ILE A C 1
ATOM 1880 O O . ILE A 1 242 ? 13.745 59.965 28.656 1.00 31.76 242 ILE A O 1
ATOM 1885 N N . GLU A 1 243 ? 12.932 58.129 29.645 1.00 32.34 243 GLU A N 1
ATOM 1886 C CA . GLU A 1 243 ? 14.240 57.641 30.036 1.00 33.71 243 GLU A CA 1
ATOM 1887 C C . GLU A 1 243 ? 15.128 57.310 28.817 1.00 33.26 243 GLU A C 1
ATOM 1888 O O . GLU A 1 243 ? 16.341 57.587 28.816 1.00 30.67 243 GLU A O 1
ATOM 1894 N N . ALA A 1 244 ? 14.523 56.688 27.803 1.00 31.45 244 ALA A N 1
ATOM 1895 C CA . ALA A 1 244 ? 15.233 56.340 26.567 1.00 31.97 244 ALA A CA 1
ATOM 1896 C C . ALA A 1 244 ? 15.711 57.639 25.898 1.00 31.71 244 ALA A C 1
ATOM 1897 O O . ALA A 1 244 ? 16.810 57.705 25.342 1.00 32.19 244 ALA A O 1
ATOM 1899 N N . ALA A 1 245 ? 14.866 58.662 25.967 1.00 31.83 245 ALA A N 1
ATOM 1900 C CA . ALA A 1 245 ? 15.205 59.948 25.400 1.00 32.63 245 ALA A CA 1
ATOM 1901 C C . ALA A 1 245 ? 16.533 60.452 25.991 1.00 31.91 245 ALA A C 1
ATOM 1902 O O . ALA A 1 245 ? 17.378 60.998 25.267 1.00 31.98 245 ALA A O 1
ATOM 1904 N N . GLY A 1 246 ? 16.753 60.239 27.291 1.00 33.22 246 GLY A N 1
ATOM 1905 C CA . GLY A 1 246 ? 17.996 60.692 27.910 1.00 31.84 246 GLY A CA 1
ATOM 1906 C C . GLY A 1 246 ? 19.166 59.799 27.530 1.00 34.21 246 GLY A C 1
ATOM 1907 O O . GLY A 1 246 ? 20.302 60.256 27.355 1.00 34.79 246 GLY A O 1
ATOM 1908 N N . GLU A 1 247 ? 18.884 58.510 27.399 1.00 34.07 247 GLU A N 1
ATOM 1909 C CA . GLU A 1 247 ? 19.896 57.542 27.030 1.00 36.30 247 GLU A CA 1
ATOM 1910 C C . GLU A 1 247 ? 20.394 57.707 25.585 1.00 33.87 247 GLU A C 1
ATOM 1911 O O . GLU A 1 247 ? 21.576 57.540 25.331 1.00 32.11 247 GLU A O 1
ATOM 1917 N N . LEU A 1 248 ? 19.498 58.028 24.653 1.00 33.17 248 LEU A N 1
ATOM 1918 C CA . LEU A 1 248 ? 19.875 58.190 23.247 1.00 32.39 248 LEU A CA 1
ATOM 1919 C C . LEU A 1 248 ? 21.036 59.179 23.051 1.00 34.44 248 LEU A C 1
ATOM 1920 O O . LEU A 1 248 ? 21.870 58.988 22.168 1.00 34.47 248 LEU A O 1
ATOM 1925 N N . GLY A 1 249 ? 21.099 60.221 23.881 1.00 33.99 249 GLY A N 1
ATOM 1926 C CA . GLY A 1 249 ? 22.192 61.193 23.781 1.00 34.64 249 GLY A CA 1
ATOM 1927 C C . GLY A 1 249 ? 22.189 62.128 22.565 1.00 34.04 249 GLY A C 1
ATOM 1928 O O . GLY A 1 249 ? 23.236 62.634 22.131 1.00 31.75 249 GLY A O 1
ATOM 1929 N N . ASP A 1 250 ? 20.998 62.355 22.027 1.00 33.88 250 ASP A N 1
ATOM 1930 C CA . ASP A 1 250 ? 20.800 63.212 20.862 1.00 33.92 250 ASP A CA 1
ATOM 1931 C C . ASP A 1 250 ? 20.088 64.504 21.329 1.00 32.46 250 ASP A C 1
ATOM 1932 O O . ASP A 1 250 ? 18.922 64.470 21.757 1.00 31.72 250 ASP A O 1
ATOM 1937 N N . LYS A 1 251 ? 20.780 65.635 21.237 1.00 30.91 251 LYS A N 1
ATOM 1938 C CA . LYS A 1 251 ? 20.213 66.899 21.709 1.00 30.24 251 LYS A CA 1
ATOM 1939 C C . LYS A 1 251 ? 19.015 67.402 20.939 1.00 32.03 251 LYS A C 1
ATOM 1940 O O . LYS A 1 251 ? 18.453 68.440 21.269 1.00 32.31 251 LYS A O 1
ATOM 1946 N N . THR A 1 252 ? 18.611 66.667 19.916 1.00 31.05 252 THR A N 1
ATOM 1947 C CA . THR A 1 252 ? 17.449 67.071 19.155 1.00 33.73 252 THR A CA 1
ATOM 1948 C C . THR A 1 252 ? 16.222 67.018 20.061 1.00 32.22 252 THR A C 1
ATOM 1949 O O . THR A 1 252 ? 15.219 67.674 19.802 1.00 31.53 252 THR A O 1
ATOM 1953 N N . LEU A 1 253 ? 16.305 66.219 21.114 1.00 32.24 253 LEU A N 1
ATOM 1954 C CA . LEU A 1 253 ? 15.181 66.076 22.016 1.00 32.34 253 LEU A CA 1
ATOM 1955 C C . LEU A 1 253 ? 15.126 67.059 23.177 1.00 32.12 253 LEU A C 1
ATOM 1956 O O . LEU A 1 253 ? 14.192 67.016 23.976 1.00 29.68 253 LEU A O 1
ATOM 1961 N N . LEU A 1 254 ? 16.106 67.948 23.287 1.00 30.81 254 LEU A N 1
ATOM 1962 C CA . LEU A 1 254 ? 16.076 68.892 24.390 1.00 30.84 254 LEU A CA 1
ATOM 1963 C C . LEU A 1 254 ? 14.882 69.820 24.361 1.00 30.15 254 LEU A C 1
ATOM 1964 O O . LEU A 1 254 ? 14.211 69.990 25.360 1.00 31.71 254 LEU A O 1
ATOM 1969 N N . PRO A 1 255 ? 14.574 70.411 23.202 1.00 33.64 255 PRO A N 1
ATOM 1970 C CA . PRO A 1 255 ? 13.426 71.322 23.151 1.00 33.86 255 PRO A CA 1
ATOM 1971 C C . PRO A 1 255 ? 12.135 70.737 23.711 1.00 35.46 255 PRO A C 1
ATOM 1972 O O . PRO A 1 255 ? 11.506 71.336 24.586 1.00 34.54 255 PRO A O 1
ATOM 1976 N N . VAL A 1 256 ? 11.761 69.556 23.218 1.00 34.79 256 VAL A N 1
ATOM 1977 C CA . VAL A 1 256 ? 10.546 68.898 23.649 1.00 34.81 256 VAL A CA 1
ATOM 1978 C C . VAL A 1 256 ? 10.603 68.521 25.118 1.00 34.56 256 VAL A C 1
ATOM 1979 O O . VAL A 1 256 ? 9.599 68.585 25.809 1.00 32.61 256 VAL A O 1
ATOM 1983 N N . LEU A 1 257 ? 11.7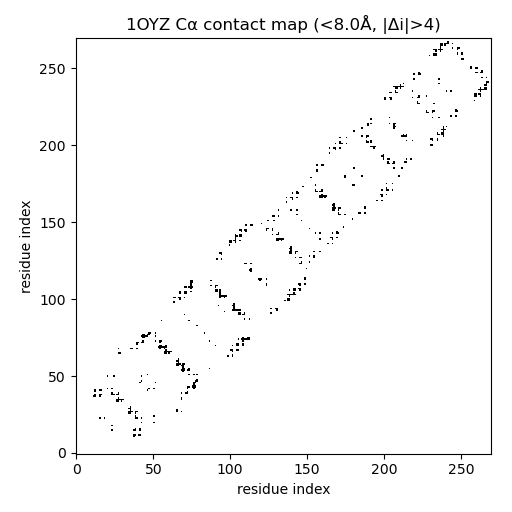75 68.108 25.590 1.00 34.88 257 LEU A N 1
ATOM 1984 C CA . LEU A 1 257 ? 11.913 67.732 26.994 1.00 34.62 257 LEU A CA 1
ATOM 1985 C C . LEU A 1 257 ? 11.664 68.982 27.822 1.00 35.63 257 LEU A C 1
ATOM 1986 O O . LEU A 1 257 ? 10.891 68.970 28.789 1.00 37.49 257 LEU A O 1
ATOM 1991 N N . ASP A 1 258 ? 12.297 70.073 27.423 1.00 35.19 258 ASP A N 1
ATOM 1992 C CA . ASP A 1 258 ? 12.128 71.320 28.144 1.00 35.73 258 ASP A CA 1
ATOM 1993 C C . ASP A 1 258 ? 10.629 71.642 28.270 1.00 35.35 258 ASP A C 1
ATOM 1994 O O . ASP A 1 258 ? 10.131 71.942 29.351 1.00 34.36 258 ASP A O 1
ATOM 1999 N N . THR A 1 259 ? 9.926 71.564 27.149 1.00 35.16 259 THR A N 1
ATOM 2000 C CA . THR A 1 259 ? 8.487 71.807 27.091 1.00 37.44 259 THR A CA 1
ATOM 2001 C C . THR A 1 259 ? 7.685 70.937 28.084 1.00 36.74 259 THR A C 1
ATOM 2002 O O . THR A 1 259 ? 6.700 71.394 28.682 1.00 34.11 259 THR A O 1
ATOM 2014 N N . LEU A 1 261 ? 8.667 69.697 30.901 1.00 36.37 261 LEU A N 1
ATOM 2015 C CA . LEU A 1 261 ? 8.910 70.120 32.270 1.00 39.15 261 LEU A CA 1
ATOM 2016 C C . LEU A 1 261 ? 7.679 70.876 32.806 1.00 40.35 261 LEU A C 1
ATOM 2017 O O . LEU A 1 261 ? 7.274 70.686 33.954 1.00 41.20 261 LEU A O 1
ATOM 2022 N N . TYR A 1 262 ? 7.072 71.713 31.965 1.00 40.71 262 TYR A N 1
ATOM 2023 C CA . TYR A 1 262 ? 5.920 72.499 32.397 1.00 42.34 262 TYR A CA 1
ATOM 2024 C C . TYR A 1 262 ? 4.598 71.790 32.166 1.00 41.98 262 TYR A C 1
ATOM 2025 O O . TYR A 1 262 ? 3.536 72.305 32.522 1.00 41.62 262 TYR A O 1
ATOM 2034 N N . LYS A 1 263 ? 4.676 70.604 31.582 1.00 41.60 263 LYS A N 1
ATOM 2035 C CA . LYS A 1 263 ? 3.505 69.813 31.249 1.00 43.04 263 LYS A CA 1
ATOM 2036 C C . LYS A 1 263 ? 3.112 68.759 32.282 1.00 42.61 263 LYS A C 1
ATOM 2037 O O . LYS A 1 263 ? 1.937 68.472 32.452 1.00 43.08 263 LYS A O 1
ATOM 2043 N N . PHE A 1 264 ? 4.085 68.192 32.975 1.00 45.01 264 PHE A N 1
ATOM 2044 C CA . PHE A 1 264 ? 3.810 67.140 33.963 1.00 46.98 264 PHE A CA 1
ATOM 2045 C C . PHE A 1 264 ? 4.159 67.595 35.385 1.00 49.08 264 PHE A C 1
ATOM 2046 O O . PHE A 1 264 ? 5.239 68.138 35.628 1.00 48.90 264 PHE A O 1
ATOM 2054 N N . ASP A 1 265 ? 3.258 67.357 36.332 1.00 52.84 265 ASP A N 1
ATOM 2055 C CA . ASP A 1 265 ? 3.500 67.775 37.712 1.00 55.65 265 ASP A CA 1
ATOM 2056 C C . ASP A 1 265 ? 4.827 67.299 38.271 1.00 55.95 265 ASP A C 1
ATOM 2057 O O . ASP A 1 265 ? 5.559 68.077 38.863 1.00 56.21 265 ASP A O 1
ATOM 2062 N N . ASP A 1 266 ? 5.150 66.030 38.088 1.00 57.23 266 ASP A N 1
ATOM 2063 C CA . ASP A 1 266 ? 6.433 65.517 38.571 1.00 59.00 266 ASP A CA 1
ATOM 2064 C C . ASP A 1 266 ? 7.363 65.353 37.374 1.00 57.30 266 ASP A C 1
ATOM 2065 O O . ASP A 1 266 ? 7.378 64.306 36.734 1.00 58.11 266 ASP A O 1
ATOM 2070 N N . ASN A 1 267 ? 8.155 66.373 37.085 1.00 54.67 267 ASN A N 1
ATOM 2071 C CA . ASN A 1 267 ? 9.049 66.320 35.935 1.00 52.14 267 ASN A CA 1
ATOM 2072 C C . ASN A 1 267 ? 10.482 65.933 36.257 1.00 50.27 267 ASN A C 1
ATOM 2073 O O . ASN A 1 267 ? 11.393 66.170 35.459 1.00 49.40 267 ASN A O 1
ATOM 2078 N N . GLU A 1 268 ? 10.700 65.339 37.418 1.00 49.20 268 GLU A N 1
ATOM 2079 C CA . GLU A 1 268 ? 12.055 64.957 37.783 1.00 48.69 268 GLU A CA 1
ATOM 2080 C C . GLU A 1 268 ? 12.709 64.052 36.720 1.00 45.42 268 GLU A C 1
ATOM 2081 O O . GLU A 1 268 ? 13.823 64.323 36.271 1.00 45.01 268 GLU A O 1
ATOM 2087 N N . ILE A 1 269 ? 12.009 62.991 36.327 1.00 42.19 269 ILE A N 1
ATOM 2088 C CA . ILE A 1 269 ? 12.524 62.038 35.346 1.00 39.36 269 ILE A CA 1
ATOM 2089 C C . ILE A 1 269 ? 12.889 62.751 34.034 1.00 36.93 269 ILE A C 1
ATOM 2090 O O . ILE A 1 269 ? 13.833 62.378 33.338 1.00 33.45 269 ILE A O 1
ATOM 2095 N N . ILE A 1 270 ? 12.141 63.799 33.733 1.00 36.63 270 ILE A N 1
ATOM 2096 C CA . ILE A 1 270 ? 12.370 64.618 32.557 1.00 38.69 270 ILE A CA 1
ATOM 2097 C C . ILE A 1 270 ? 13.706 65.364 32.752 1.00 39.73 270 ILE A C 1
ATOM 2098 O O . ILE A 1 270 ? 14.579 65.377 31.865 1.00 36.97 270 ILE A O 1
ATOM 2103 N N . THR A 1 271 ? 13.872 65.954 33.930 1.00 39.72 271 THR A N 1
ATOM 2104 C CA . THR A 1 271 ? 15.087 66.693 34.235 1.00 40.26 271 THR A CA 1
ATOM 2105 C C . THR A 1 271 ? 16.286 65.778 34.152 1.00 40.39 271 THR A C 1
ATOM 2106 O O . THR A 1 271 ? 17.354 66.190 33.706 1.00 40.80 271 THR A O 1
ATOM 2110 N N . SER A 1 272 ? 16.109 64.525 34.557 1.00 41.16 272 SER A N 1
ATOM 2111 C CA . SER A 1 272 ? 17.209 63.558 34.500 1.00 42.16 272 SER A CA 1
ATOM 2112 C C . SER A 1 272 ? 17.685 63.364 33.071 1.00 40.29 272 SER A C 1
ATOM 2113 O O . SER A 1 272 ? 18.874 63.387 32.783 1.00 39.52 272 SER A O 1
ATOM 2116 N N . ALA A 1 273 ? 16.728 63.138 32.189 1.00 39.78 273 ALA A N 1
ATOM 2117 C CA . ALA A 1 273 ? 17.032 62.919 30.792 1.00 38.56 273 ALA A CA 1
ATOM 2118 C C . ALA A 1 273 ? 17.728 64.172 30.280 1.00 38.88 273 ALA A C 1
ATOM 2119 O O . ALA A 1 273 ? 18.734 64.082 29.578 1.00 40.46 273 ALA A O 1
ATOM 2121 N N . ILE A 1 274 ? 17.211 65.342 30.637 1.00 38.79 274 ILE A N 1
ATOM 2122 C CA . ILE A 1 274 ? 17.836 66.578 30.186 1.00 40.37 274 ILE A CA 1
ATOM 2123 C C . ILE A 1 274 ? 19.284 66.722 30.655 1.00 42.17 274 ILE A C 1
ATOM 2124 O O . ILE A 1 274 ? 20.150 67.196 29.906 1.00 43.10 274 ILE A O 1
ATOM 2129 N N . ASP A 1 275 ? 19.548 66.303 31.886 1.00 43.68 275 ASP A N 1
ATOM 2130 C CA . ASP A 1 275 ? 20.894 66.386 32.450 1.00 46.39 275 ASP A CA 1
ATOM 2131 C C . ASP A 1 275 ? 21.866 65.510 31.694 1.00 46.49 275 ASP A C 1
ATOM 2132 O O . ASP A 1 275 ? 23.022 65.883 31.502 1.00 44.03 275 ASP A O 1
ATOM 2137 N N . LYS A 1 276 ? 21.386 64.340 31.281 1.00 47.12 276 LYS A N 1
ATOM 2138 C CA . LYS A 1 276 ? 22.209 63.400 30.522 1.00 49.46 276 LYS A CA 1
ATOM 2139 C C . LYS A 1 276 ? 22.567 63.946 29.141 1.00 49.63 276 LYS A C 1
ATOM 2140 O O . LYS A 1 276 ? 23.692 63.785 28.675 1.00 48.77 276 LYS A O 1
ATOM 2146 N N . LEU A 1 277 ? 21.596 64.585 28.495 1.00 50.07 277 LEU A N 1
ATOM 2147 C CA . LEU A 1 277 ? 21.799 65.149 27.173 1.00 51.65 277 LEU A CA 1
ATOM 2148 C C . LEU A 1 277 ? 22.807 66.275 27.186 1.00 53.66 277 LEU A C 1
ATOM 2149 O O . LEU A 1 277 ? 23.735 66.303 26.372 1.00 53.42 277 LEU A O 1
ATOM 2154 N N . LYS A 1 278 ? 22.624 67.204 28.116 1.00 55.60 278 LYS A N 1
ATOM 2155 C CA . LYS A 1 278 ? 23.515 68.342 28.216 1.00 57.12 278 LYS A CA 1
ATOM 2156 C C . LYS A 1 278 ? 24.945 67.914 28.452 1.00 59.28 278 LYS A C 1
ATOM 2157 O O . LYS A 1 278 ? 25.859 68.715 28.315 1.00 58.37 278 LYS A O 1
ATOM 2163 N N . ARG A 1 279 ? 25.130 66.643 28.795 1.00 61.50 279 ARG A N 1
ATOM 2164 C CA . ARG A 1 279 ? 26.463 66.109 29.017 1.00 64.96 279 ARG A CA 1
ATOM 2165 C C . ARG A 1 279 ? 27.031 65.581 27.702 1.00 66.33 279 ARG A C 1
ATOM 2166 O O . ARG A 1 279 ? 26.285 65.129 26.826 1.00 65.98 279 ARG A O 1
ATOM 2174 N N . SER A 1 280 ? 28.356 65.651 27.580 1.00 68.06 280 SER A N 1
ATOM 2175 C CA . SER A 1 280 ? 29.092 65.225 26.383 1.00 69.69 280 SER A CA 1
ATOM 2176 C C . SER A 1 280 ? 28.922 66.290 25.295 1.00 70.01 280 SER A C 1
ATOM 2177 O O . SER A 1 280 ? 29.955 66.727 24.737 1.00 70.22 280 SER A O 1
#

InterPro domains:
  IPR011989 Armadillo-like helical [G3DSA:1.25.10.10] (1-280)
  IPR016024 Armadillo-type fold [SSF48371] (26-276)

Organism: Escherichia coli (strain K12) (NCBI:txid83333)

Solvent-accessible surface area: 15253 Å² total

Foldseek 3Di:
DDDDDDDPCVVVLVVLLVDDPVVLLVQCPPPDPSSNVSSLVSCQVVPDPVLLVCLLVLCPDPDVSSVQSSLLSLLRHDDDPVCLVVSLVSLLVLVDDPDVSSVLSSLLSNLSSCLVPVVCVVVLLVSLVPQCPDPDPSSVQSNLVSPLSDPCLVSLLVQCVDPDPSSVLSSLVSCVVVVPDDPSNLVSLLCCPDPDPSSNLSSLLSCLLVLNCSSVVSLVVQLPDLDHDLSSLQSLLSNLDCVCLVSLVCCVRDPDSPSSVVSNVSNVPD